Protein AF-A0A812J9S8-F1 (afdb_monomer_lite)

Foldseek 3Di:
DDDDDPPPDDDPVVVVVVVVVVLVVLVVVLVVLQPPLLRAQHKWAFAPDPPVVRHRWIWGFHAGQDPVQWTFTHTPPDPDTDTHHPVRIGRDDQVQWAWKKKAAFQQQPDDSPPRIDIHIDGVVVVVVADWDWQPLCVQLPHTKIKGADDGSDDDDDFNSQDDVLQQLSQQDLQQSGHPPCSRGSVGMIIIADSPHYDGPLQSVLVSVLSVCCVVPCNVVVNRDCVPSRYNVNSVVSVVVVQVVQVVDPPDDHRDDDDD

Sequence (259 aa):
MATIRDDNSFDVEAFLAEERQDVEKSRRQAQAEARDPFGRHRWVCLQNLQTTALNGKYAEVLVPLNQDSRLGVRVQQEAAPKLIKQVNLMAIPDEETVQVCRIAAKGEDSFLGGYIQDTRWPLAILQSMPWTVSPISARLGFPLRVTRVPARSKLSRREDFDNQWATYMLIEIRSGFAPDEWQAFVGPVVVWRPDGDVSSDDMCLLNDFLSDLLDGPYSEGTMNPDRDLTPTAWARHRSRSLENARFNPDSEQYEDLHF

Structure (mmCIF, N/CA/C/O backbone):
data_AF-A0A812J9S8-F1
#
_entry.id   AF-A0A812J9S8-F1
#
loop_
_atom_site.group_PDB
_atom_site.id
_atom_site.type_symbol
_atom_site.label_atom_id
_atom_site.label_alt_id
_atom_site.label_comp_id
_atom_site.label_asym_id
_atom_site.label_entity_id
_atom_site.label_seq_id
_atom_site.pdbx_PDB_ins_code
_atom_site.Cartn_x
_atom_site.Cartn_y
_atom_site.Cartn_z
_atom_site.occupancy
_atom_site.B_iso_or_equiv
_atom_site.auth_seq_id
_atom_site.auth_comp_id
_atom_site.auth_asym_id
_atom_site.auth_atom_id
_atom_site.pdbx_PDB_model_num
ATOM 1 N N . MET A 1 1 ? -26.524 57.665 -18.152 1.00 44.56 1 MET A N 1
ATOM 2 C CA . MET A 1 1 ? -25.467 56.705 -18.529 1.00 44.56 1 MET A CA 1
ATOM 3 C C . MET A 1 1 ? -25.043 55.988 -17.263 1.00 44.56 1 MET A C 1
ATOM 5 O O . MET A 1 1 ? -24.428 56.618 -16.416 1.00 44.56 1 MET A O 1
ATOM 9 N N . ALA A 1 2 ? -25.488 54.745 -17.077 1.00 47.44 2 ALA A N 1
ATOM 10 C CA . ALA A 1 2 ? -25.096 53.927 -15.934 1.00 47.44 2 ALA A CA 1
ATOM 11 C C . ALA A 1 2 ? -23.838 53.142 -16.320 1.00 47.44 2 ALA A C 1
ATOM 13 O O . ALA A 1 2 ? -23.865 52.359 -17.267 1.00 47.44 2 ALA A O 1
ATOM 14 N N . THR A 1 3 ? -22.737 53.417 -15.630 1.00 59.50 3 THR A N 1
ATOM 15 C CA . THR A 1 3 ? -21.461 52.728 -15.813 1.00 59.50 3 THR A CA 1
ATOM 16 C C . THR A 1 3 ? -21.544 51.391 -15.086 1.00 59.50 3 THR A C 1
ATOM 18 O O . THR A 1 3 ? -21.575 51.358 -13.857 1.00 59.50 3 THR A O 1
ATOM 21 N N . ILE A 1 4 ? -21.629 50.297 -15.839 1.00 53.12 4 ILE A N 1
ATOM 22 C CA . ILE A 1 4 ? -21.508 48.941 -15.300 1.00 53.12 4 ILE A CA 1
ATOM 23 C C . ILE A 1 4 ? -20.029 48.755 -14.942 1.00 53.12 4 ILE A C 1
ATOM 25 O O . ILE A 1 4 ? -19.170 48.834 -15.817 1.00 53.12 4 ILE A O 1
ATOM 29 N N . ARG A 1 5 ? -19.730 48.608 -13.647 1.00 53.41 5 ARG A N 1
ATOM 30 C CA . ARG A 1 5 ? -18.407 48.199 -13.166 1.00 53.41 5 ARG A CA 1
ATOM 31 C C . ARG A 1 5 ? -18.361 46.675 -13.168 1.00 53.41 5 ARG A C 1
ATOM 33 O O . ARG A 1 5 ? -19.037 46.054 -12.353 1.00 53.41 5 ARG A O 1
ATOM 40 N N . ASP A 1 6 ? -17.585 46.106 -14.082 1.00 59.97 6 ASP A N 1
ATOM 41 C CA . ASP A 1 6 ? -17.111 44.725 -13.977 1.00 59.97 6 ASP A CA 1
ATOM 42 C C . ASP A 1 6 ? -16.003 44.692 -12.918 1.00 59.97 6 ASP A C 1
ATOM 44 O O . ASP A 1 6 ? -14.869 45.068 -13.196 1.00 59.97 6 ASP A O 1
ATOM 48 N N . ASP A 1 7 ? -16.357 44.307 -11.689 1.00 62.72 7 ASP A N 1
ATOM 49 C CA . ASP A 1 7 ? -15.447 44.264 -10.527 1.00 62.72 7 ASP A CA 1
ATOM 50 C C . ASP A 1 7 ? -15.212 42.825 -10.013 1.00 62.72 7 ASP A C 1
ATOM 52 O O . ASP A 1 7 ? -14.788 42.616 -8.882 1.00 62.72 7 ASP A O 1
ATOM 56 N N . ASN A 1 8 ? -15.466 41.805 -10.842 1.00 63.66 8 ASN A N 1
ATOM 57 C CA . ASN A 1 8 ? -15.218 40.397 -10.496 1.00 63.66 8 ASN A CA 1
ATOM 58 C C . ASN A 1 8 ? -13.910 39.881 -11.118 1.00 63.66 8 ASN A C 1
ATOM 60 O O . ASN A 1 8 ? -13.906 38.960 -11.934 1.00 63.66 8 ASN A O 1
ATOM 64 N N . SER A 1 9 ? -12.786 40.476 -10.719 1.00 81.25 9 SER A N 1
ATOM 65 C CA . SER A 1 9 ? -11.463 39.891 -10.954 1.00 81.25 9 SER A CA 1
ATOM 66 C C . SER A 1 9 ? -11.244 38.751 -9.955 1.00 81.25 9 SER A C 1
ATOM 68 O O . SER A 1 9 ? -10.967 39.003 -8.785 1.00 81.25 9 SER A O 1
ATOM 70 N N . PHE A 1 10 ? -11.391 37.501 -10.398 1.00 85.38 10 PHE A N 1
ATOM 71 C CA . PHE A 1 10 ? -11.008 36.328 -9.607 1.00 85.38 10 PHE A CA 1
ATOM 72 C C . PHE A 1 10 ? -9.491 36.338 -9.375 1.00 85.38 10 PHE A C 1
ATOM 74 O O . PHE A 1 10 ? -8.717 36.309 -10.333 1.00 85.38 10 PHE A O 1
ATOM 81 N N . ASP A 1 11 ? -9.075 36.399 -8.112 1.00 91.25 11 ASP A N 1
ATOM 82 C CA . ASP A 1 11 ? -7.665 36.382 -7.726 1.00 91.25 11 ASP A CA 1
ATOM 83 C C . ASP A 1 11 ? -7.147 34.937 -7.709 1.00 91.25 11 ASP A C 1
ATOM 85 O O . ASP A 1 11 ? -7.288 34.197 -6.732 1.00 91.25 11 ASP A O 1
ATOM 89 N N . VAL A 1 12 ? -6.577 34.530 -8.843 1.00 89.69 12 VAL A N 1
ATOM 90 C CA . VAL A 1 12 ? -5.997 33.197 -9.037 1.00 89.69 12 VAL A CA 1
ATOM 91 C C . VAL A 1 12 ? -4.865 32.933 -8.039 1.00 89.69 12 VAL A C 1
ATOM 93 O O . VAL A 1 12 ? -4.722 31.805 -7.573 1.00 89.69 12 VAL A O 1
ATOM 96 N N . GLU A 1 13 ? -4.071 33.945 -7.680 1.00 90.56 13 GLU A N 1
ATOM 97 C CA . GLU A 1 13 ? -2.934 33.766 -6.771 1.00 90.56 13 GLU A CA 1
ATOM 98 C C . GLU A 1 13 ? -3.405 33.492 -5.342 1.00 90.56 13 GLU A C 1
ATOM 100 O O . GLU A 1 13 ? -2.881 32.588 -4.687 1.00 90.56 13 GLU A O 1
ATOM 105 N N . ALA A 1 14 ? -4.427 34.217 -4.878 1.00 91.00 14 ALA A N 1
ATOM 106 C CA . ALA A 1 14 ? -5.032 33.980 -3.571 1.00 91.00 14 ALA A CA 1
ATOM 107 C C . ALA A 1 14 ? -5.645 32.573 -3.471 1.00 91.00 14 ALA A C 1
ATOM 109 O O . ALA A 1 14 ? -5.415 31.878 -2.480 1.00 91.00 14 ALA A O 1
ATOM 110 N N . PHE A 1 15 ? -6.357 32.128 -4.514 1.00 89.56 15 PHE A N 1
ATOM 111 C CA . PHE A 1 15 ? -6.933 30.782 -4.572 1.00 89.56 15 PHE A CA 1
ATOM 112 C C . PHE A 1 15 ? -5.853 29.688 -4.507 1.00 89.56 15 PHE A C 1
ATOM 114 O O . PHE A 1 15 ? -5.938 28.777 -3.686 1.00 89.56 15 PHE A O 1
ATOM 121 N N . LEU A 1 16 ? -4.789 29.809 -5.311 1.00 86.75 16 LEU A N 1
ATOM 122 C CA . LEU A 1 16 ? -3.674 28.853 -5.298 1.00 86.75 16 LEU A CA 1
ATOM 123 C C . LEU A 1 16 ? -2.917 28.856 -3.959 1.00 86.75 16 LEU A C 1
ATOM 125 O O . LEU A 1 16 ? -2.404 27.821 -3.531 1.00 86.75 16 LEU A O 1
ATOM 129 N N . ALA A 1 17 ? -2.817 30.005 -3.287 1.00 88.62 17 ALA A N 1
ATOM 130 C CA . ALA A 1 17 ? -2.184 30.101 -1.975 1.00 88.62 17 ALA A CA 1
ATOM 131 C C . ALA A 1 17 ? -3.005 29.403 -0.878 1.00 88.62 17 ALA A C 1
ATOM 133 O O . ALA A 1 17 ? -2.419 28.736 -0.023 1.00 88.62 17 ALA A O 1
ATOM 134 N N . GLU A 1 18 ? -4.334 29.530 -0.910 1.00 91.50 18 GLU A N 1
ATOM 135 C CA . GLU A 1 18 ? -5.249 28.822 -0.007 1.00 91.50 18 GLU A CA 1
ATOM 136 C C . GLU A 1 18 ? -5.158 27.304 -0.214 1.00 91.50 18 GLU A C 1
ATOM 138 O O . GLU A 1 18 ? -4.930 26.565 0.745 1.00 91.50 18 GLU A O 1
ATOM 143 N N . GLU A 1 19 ? -5.183 26.844 -1.468 1.00 87.44 19 GLU A N 1
ATOM 144 C CA . GLU A 1 19 ? -5.035 25.425 -1.808 1.00 87.44 19 GLU A CA 1
ATOM 145 C C . GLU A 1 19 ? -3.704 24.847 -1.291 1.00 87.44 19 GLU A C 1
ATOM 147 O O . GLU A 1 19 ? -3.675 23.792 -0.653 1.00 87.44 19 GLU A O 1
ATOM 152 N N . ARG A 1 20 ? -2.589 25.574 -1.462 1.00 85.44 20 ARG A N 1
ATOM 153 C CA . ARG A 1 20 ? -1.280 25.173 -0.912 1.00 85.44 20 ARG A CA 1
ATOM 154 C C . ARG A 1 20 ? -1.283 25.091 0.615 1.00 85.44 20 ARG A C 1
ATOM 156 O O . ARG A 1 20 ? -0.649 24.195 1.176 1.00 85.44 20 ARG A O 1
ATOM 163 N N . GLN A 1 21 ? -1.960 26.015 1.300 1.00 87.38 21 GLN A N 1
ATOM 164 C CA . GLN A 1 21 ? -2.073 25.984 2.761 1.00 87.38 21 GLN A CA 1
ATOM 165 C C . GLN A 1 21 ? -2.884 24.779 3.241 1.00 87.38 21 GLN A C 1
ATOM 167 O O . GLN A 1 21 ? -2.481 24.128 4.210 1.00 87.38 21 GLN A O 1
ATOM 172 N N . ASP A 1 22 ? -3.976 24.450 2.557 1.00 84.50 22 ASP A N 1
ATOM 173 C CA . ASP A 1 22 ? -4.809 23.292 2.879 1.00 84.50 22 ASP A CA 1
ATOM 174 C C . ASP A 1 22 ? -4.081 21.966 2.636 1.00 84.50 22 ASP A C 1
ATOM 176 O O . ASP A 1 22 ? -4.144 21.061 3.480 1.00 84.50 22 ASP A O 1
ATOM 180 N N . VAL A 1 23 ? -3.314 21.864 1.546 1.00 81.81 23 VAL A N 1
ATOM 181 C CA . VAL A 1 23 ? -2.443 20.711 1.266 1.00 81.81 23 VAL A CA 1
ATOM 182 C C . VAL A 1 23 ? -1.385 20.552 2.359 1.00 81.81 23 VAL A C 1
ATOM 184 O O . VAL A 1 23 ? -1.247 19.473 2.937 1.00 81.81 23 VAL A O 1
ATOM 187 N N . GLU A 1 24 ? -0.678 21.625 2.718 1.00 82.75 24 GLU A N 1
ATOM 188 C CA . GLU A 1 24 ? 0.361 21.582 3.753 1.00 82.75 24 GLU A CA 1
ATOM 189 C C . GLU A 1 24 ? -0.211 21.237 5.137 1.00 82.75 24 GLU A C 1
ATOM 191 O O . GLU A 1 24 ? 0.377 20.460 5.895 1.00 82.75 24 GLU A O 1
ATOM 196 N N . LYS A 1 25 ? -1.384 21.778 5.480 1.00 86.25 25 LYS A N 1
ATOM 197 C CA . LYS A 1 25 ? -2.092 21.450 6.722 1.00 86.25 25 LYS A CA 1
ATOM 198 C C . LYS A 1 25 ? -2.489 19.976 6.759 1.00 86.25 25 LYS A C 1
ATOM 200 O O . LYS A 1 25 ? -2.256 19.314 7.772 1.00 86.25 25 LYS A O 1
ATOM 205 N N . SER A 1 26 ? -3.031 19.460 5.658 1.00 82.12 26 SER A N 1
ATOM 206 C CA . SER A 1 26 ? -3.397 18.047 5.514 1.00 82.12 26 SER A CA 1
ATOM 207 C C . SER A 1 26 ? -2.172 17.139 5.641 1.00 82.12 26 SER A C 1
ATOM 209 O O . SER A 1 26 ? -2.213 16.145 6.365 1.00 82.12 26 SER A O 1
ATOM 211 N N . ARG A 1 27 ? -1.044 17.528 5.032 1.00 81.12 27 ARG A N 1
ATOM 212 C CA . ARG A 1 27 ? 0.240 16.820 5.129 1.00 81.12 27 ARG A CA 1
ATOM 213 C C . ARG A 1 27 ? 0.759 16.765 6.565 1.00 81.12 27 ARG A C 1
ATOM 215 O O . ARG A 1 27 ? 1.112 15.693 7.051 1.00 81.12 27 ARG A O 1
ATOM 222 N N . ARG A 1 28 ? 0.750 17.892 7.285 1.00 83.81 28 ARG A N 1
ATOM 223 C CA . ARG A 1 28 ? 1.156 17.942 8.704 1.00 83.81 28 ARG A CA 1
ATOM 224 C C . ARG A 1 28 ? 0.265 17.090 9.593 1.00 83.81 28 ARG A C 1
ATOM 226 O O . ARG A 1 28 ? 0.772 16.422 10.491 1.00 83.81 28 ARG A O 1
ATOM 233 N N . GLN A 1 29 ? -1.045 17.108 9.353 1.00 84.44 29 GLN A N 1
ATOM 234 C CA . GLN A 1 29 ? -1.977 16.258 10.085 1.00 84.44 29 GLN A CA 1
ATOM 235 C C . GLN A 1 29 ? -1.683 14.776 9.823 1.00 84.44 29 GLN A C 1
ATOM 237 O O . GLN A 1 29 ? -1.557 14.017 10.779 1.00 84.44 29 GLN A O 1
ATOM 242 N N . ALA A 1 30 ? -1.498 14.377 8.563 1.00 81.50 30 ALA A N 1
ATOM 243 C CA . ALA A 1 30 ? -1.149 13.004 8.208 1.00 81.50 30 ALA A CA 1
ATOM 244 C C . ALA A 1 30 ? 0.172 12.559 8.862 1.00 81.50 30 ALA A C 1
ATOM 246 O O . ALA A 1 30 ? 0.244 11.467 9.420 1.00 81.50 30 ALA A O 1
ATOM 247 N N . GLN A 1 31 ? 1.193 13.422 8.885 1.00 81.94 31 GLN A N 1
ATOM 248 C CA . GLN A 1 31 ? 2.461 13.147 9.572 1.00 81.94 31 GLN A CA 1
ATOM 249 C C . GLN A 1 31 ? 2.299 13.025 11.093 1.00 81.94 31 GLN A C 1
ATOM 251 O O . GLN A 1 31 ? 2.933 12.173 11.715 1.00 81.94 31 GLN A O 1
ATOM 256 N N . ALA A 1 32 ? 1.467 13.867 11.710 1.00 86.62 32 ALA A N 1
ATOM 257 C CA . ALA A 1 32 ? 1.177 13.780 13.137 1.00 86.62 32 ALA A CA 1
ATOM 258 C C . ALA A 1 32 ? 0.436 12.476 13.477 1.00 86.62 32 ALA A C 1
ATOM 260 O O . ALA A 1 32 ? 0.821 11.790 14.421 1.00 86.62 32 ALA A O 1
ATOM 261 N N . GLU A 1 33 ? -0.565 12.098 12.676 1.00 86.00 33 GLU A N 1
ATOM 262 C CA . GLU A 1 33 ? -1.289 10.830 12.819 1.00 86.00 33 GLU A CA 1
ATOM 263 C C . GLU A 1 33 ? -0.372 9.619 12.596 1.00 86.00 33 GLU A C 1
ATOM 265 O O . GLU A 1 33 ? -0.463 8.645 13.335 1.00 86.00 33 GLU A O 1
ATOM 270 N N . ALA A 1 34 ? 0.557 9.680 11.639 1.00 82.88 34 ALA A N 1
ATOM 271 C CA . ALA A 1 34 ? 1.511 8.600 11.386 1.00 82.88 34 ALA A CA 1
ATOM 272 C C . ALA A 1 34 ? 2.487 8.371 12.558 1.00 82.88 34 ALA A C 1
ATOM 274 O O . ALA A 1 34 ? 2.921 7.235 12.785 1.00 82.88 34 ALA A O 1
ATOM 275 N N . ARG A 1 35 ? 2.820 9.442 13.299 1.00 87.44 35 ARG A N 1
ATOM 276 C CA . ARG A 1 35 ? 3.698 9.422 14.484 1.00 87.44 35 ARG A CA 1
ATOM 277 C C . ARG A 1 35 ? 2.977 9.037 15.773 1.00 87.44 35 ARG A C 1
ATOM 279 O O . ARG A 1 35 ? 3.634 8.584 16.707 1.00 87.44 35 ARG A O 1
ATOM 286 N N . ASP A 1 36 ? 1.665 9.236 15.851 1.00 92.12 36 ASP A N 1
ATOM 287 C CA . ASP A 1 36 ? 0.867 8.792 16.991 1.00 92.12 36 ASP A CA 1
ATOM 288 C C . ASP A 1 36 ? 0.790 7.254 16.985 1.00 92.12 36 ASP A C 1
ATOM 290 O O . ASP A 1 36 ? 0.271 6.685 16.027 1.00 92.12 36 ASP A O 1
ATOM 294 N N . PRO A 1 37 ? 1.245 6.545 18.036 1.00 93.38 37 PRO A N 1
ATOM 295 C CA . PRO A 1 37 ? 1.139 5.086 18.111 1.00 93.38 37 PRO A CA 1
ATOM 296 C C . PRO A 1 37 ? -0.303 4.555 18.044 1.00 93.38 37 PRO A C 1
ATOM 298 O O . PRO A 1 37 ? -0.514 3.388 17.714 1.00 93.38 37 PRO A O 1
ATOM 301 N N . PHE A 1 38 ? -1.287 5.405 18.348 1.00 95.38 38 PHE A N 1
ATOM 302 C CA . PHE A 1 38 ? -2.722 5.132 18.256 1.00 95.38 38 PHE A CA 1
ATOM 303 C C . PHE A 1 38 ? -3.404 5.944 17.149 1.00 95.38 38 PHE A C 1
ATOM 305 O O . PHE A 1 38 ? -4.634 6.036 17.117 1.00 95.38 38 PHE A O 1
ATOM 312 N N . GLY A 1 39 ? -2.614 6.527 16.248 1.00 92.69 39 GLY A N 1
ATOM 313 C CA . GLY A 1 39 ? -3.102 7.268 15.102 1.00 92.69 39 GLY A CA 1
ATOM 314 C C . GLY A 1 39 ? -3.926 6.399 14.161 1.00 92.69 39 GLY A C 1
ATOM 315 O O . GLY A 1 39 ? -3.911 5.162 14.210 1.00 92.69 39 GLY A O 1
ATOM 316 N N . ARG A 1 40 ? -4.676 7.056 13.278 1.00 91.38 40 ARG A N 1
ATOM 317 C CA . ARG A 1 40 ? -5.505 6.365 12.295 1.00 91.38 40 ARG A CA 1
ATOM 318 C C . ARG A 1 40 ? -4.635 5.425 11.457 1.00 91.38 40 ARG A C 1
ATOM 320 O O . ARG A 1 40 ? -3.534 5.772 11.048 1.00 91.38 40 ARG A O 1
ATOM 327 N N . HIS A 1 41 ? -5.142 4.223 11.211 1.00 91.06 41 HIS A N 1
ATOM 328 C CA . HIS A 1 41 ? -4.489 3.154 10.454 1.00 91.06 41 HIS A CA 1
ATOM 329 C C . HIS A 1 41 ? -3.244 2.529 11.089 1.00 91.06 41 HIS A C 1
ATOM 331 O O . HIS A 1 41 ? -2.669 1.616 10.497 1.00 91.06 41 HIS A O 1
ATOM 337 N N . ARG A 1 42 ? -2.863 2.932 12.307 1.00 93.81 42 ARG A N 1
ATOM 338 C CA . ARG A 1 42 ? -1.878 2.184 13.091 1.00 93.81 42 ARG A CA 1
ATOM 339 C C . ARG A 1 42 ? -2.458 0.856 13.550 1.00 93.81 42 ARG A C 1
ATOM 341 O O . ARG A 1 42 ? -3.656 0.726 13.818 1.00 93.81 42 ARG A O 1
ATOM 348 N N . TRP A 1 43 ? -1.574 -0.121 13.679 1.00 96.56 43 TRP A N 1
ATOM 349 C CA . TRP A 1 43 ? -1.895 -1.398 14.287 1.00 96.56 43 TRP A CA 1
ATOM 350 C C . TRP A 1 43 ? -1.561 -1.389 15.776 1.00 96.56 43 TRP A C 1
ATOM 352 O O . TRP A 1 43 ? -0.530 -0.874 16.203 1.00 96.56 43 TRP A O 1
ATOM 362 N N . VAL A 1 44 ? -2.446 -1.996 16.557 1.00 97.88 44 VAL A N 1
ATOM 363 C CA . VAL A 1 44 ? -2.335 -2.153 18.007 1.00 97.88 44 VAL A CA 1
ATOM 364 C C . VAL A 1 44 ? -2.607 -3.602 18.398 1.00 97.88 44 VAL A C 1
ATOM 366 O O . VAL A 1 44 ? -3.292 -4.332 17.679 1.00 97.88 44 VAL A O 1
ATOM 369 N N . CYS A 1 45 ? -2.100 -4.022 19.551 1.00 98.12 45 CYS A N 1
ATOM 370 C CA . CYS A 1 45 ? -2.442 -5.300 20.169 1.00 98.12 45 CYS A CA 1
ATOM 371 C C . CYS A 1 45 ? -3.468 -5.083 21.290 1.00 98.12 45 CYS A C 1
ATOM 373 O O . CYS A 1 45 ? -3.354 -4.148 22.086 1.00 98.12 45 CYS A O 1
ATOM 375 N N . LEU A 1 46 ? -4.500 -5.922 21.342 1.00 98.31 46 LEU A N 1
ATOM 376 C CA . LEU A 1 46 ? -5.543 -5.852 22.362 1.00 98.31 46 LEU A CA 1
ATOM 377 C C . LEU A 1 46 ? -5.091 -6.543 23.653 1.00 98.31 46 LEU A C 1
ATOM 379 O O . LEU A 1 46 ? -4.607 -7.672 23.622 1.00 98.31 46 LEU A O 1
ATOM 383 N N . GLN A 1 47 ? -5.311 -5.907 24.802 1.00 98.12 47 GLN A N 1
ATOM 384 C CA . GLN A 1 47 ? -4.913 -6.441 26.105 1.00 98.12 47 GLN A CA 1
ATOM 385 C C . GLN A 1 47 ? -5.884 -6.070 27.231 1.00 98.12 47 GLN A C 1
ATOM 387 O O . GLN A 1 47 ? -6.608 -5.073 27.173 1.00 98.12 47 GLN A O 1
ATOM 392 N N . ASN A 1 48 ? -5.868 -6.860 28.307 1.00 97.50 48 ASN A N 1
ATOM 393 C CA . ASN A 1 48 ? -6.635 -6.616 29.535 1.00 97.50 48 ASN A CA 1
ATOM 394 C C . ASN A 1 48 ? -8.157 -6.451 29.317 1.00 97.50 48 ASN A C 1
ATOM 396 O O . ASN A 1 48 ? -8.842 -5.824 30.127 1.00 97.50 48 ASN A O 1
ATOM 400 N N . LEU A 1 49 ? -8.702 -6.983 28.218 1.00 97.44 49 LEU A N 1
ATOM 401 C CA . LEU A 1 49 ? -10.137 -6.993 27.947 1.00 97.44 49 LEU A CA 1
ATOM 402 C C . LEU A 1 49 ? -10.827 -8.068 28.787 1.00 97.44 49 LEU A C 1
ATOM 404 O O . LEU A 1 49 ? -10.302 -9.169 28.960 1.00 97.44 49 LEU A O 1
ATOM 408 N N . GLN A 1 50 ? -12.053 -7.773 29.230 1.00 97.00 50 GLN A N 1
ATOM 409 C CA . GLN A 1 50 ? -12.929 -8.761 29.872 1.00 97.00 50 GLN A CA 1
ATOM 410 C C . GLN A 1 50 ? -13.269 -9.918 28.921 1.00 97.00 50 GLN A C 1
ATOM 412 O O . GLN A 1 50 ? -13.361 -11.069 29.340 1.00 97.00 50 GLN A O 1
ATOM 417 N N . THR A 1 51 ? -13.415 -9.630 27.624 1.00 95.38 51 THR A N 1
ATOM 418 C CA . THR A 1 51 ? -13.548 -10.647 26.576 1.00 95.38 51 THR A CA 1
ATOM 419 C C . THR A 1 51 ? -12.172 -11.231 26.260 1.00 95.38 51 THR A C 1
ATOM 421 O O . THR A 1 51 ? -11.506 -10.807 25.317 1.00 95.38 51 THR A O 1
ATOM 424 N N . THR A 1 52 ? -11.739 -12.206 27.059 1.00 95.94 52 THR A N 1
ATOM 425 C CA . THR A 1 52 ? -10.379 -12.770 27.008 1.00 95.94 52 THR A CA 1
ATOM 426 C C . THR A 1 52 ? -9.978 -13.319 25.640 1.00 95.94 52 THR A C 1
ATOM 428 O O . THR A 1 52 ? -8.811 -13.222 25.281 1.00 95.94 52 THR A O 1
ATOM 431 N N . ALA A 1 53 ? -10.935 -13.800 24.839 1.00 96.50 53 ALA A N 1
ATOM 432 C CA . ALA A 1 53 ? -10.705 -14.284 23.474 1.00 96.50 53 ALA A CA 1
ATOM 433 C C . ALA A 1 53 ? -10.181 -13.212 22.495 1.00 96.50 53 ALA A C 1
ATOM 435 O O . ALA A 1 53 ? -9.716 -13.554 21.409 1.00 96.50 53 ALA A O 1
ATOM 436 N N . LEU A 1 54 ? -10.287 -11.924 22.841 1.00 96.69 54 LEU A N 1
ATOM 437 C CA . LEU A 1 54 ? -9.741 -10.828 22.040 1.00 96.69 54 LEU A CA 1
ATOM 438 C C . LEU A 1 54 ? -8.332 -10.413 22.477 1.00 96.69 54 LEU A C 1
ATOM 440 O O . LEU A 1 54 ? -7.651 -9.751 21.701 1.00 96.69 54 LEU A O 1
ATOM 444 N N . ASN A 1 55 ? -7.886 -10.780 23.682 1.00 97.69 55 ASN A N 1
ATOM 445 C CA . ASN A 1 55 ? -6.550 -10.418 24.152 1.00 97.69 55 ASN A CA 1
ATOM 446 C C . ASN A 1 55 ? -5.479 -11.112 23.297 1.00 97.69 55 ASN A C 1
ATOM 448 O O . ASN A 1 55 ? -5.613 -12.285 22.956 1.00 97.69 55 ASN A O 1
ATOM 452 N N . GLY A 1 56 ? -4.427 -10.376 22.943 1.00 96.50 56 GLY A N 1
ATOM 453 C CA . GLY A 1 56 ? -3.36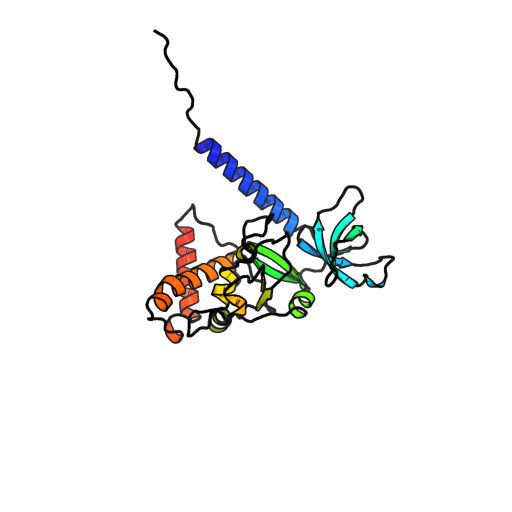4 -10.818 22.041 1.00 96.50 56 GLY A CA 1
ATOM 454 C C . GLY A 1 56 ? -3.697 -10.686 20.552 1.00 96.50 56 GLY A C 1
ATOM 455 O O . GLY A 1 56 ? -2.813 -10.883 19.723 1.00 96.50 56 GLY A O 1
ATOM 456 N N . LYS A 1 57 ? -4.941 -10.345 20.179 1.00 97.19 57 LYS A N 1
ATOM 457 C CA . LYS A 1 57 ? -5.282 -10.084 18.774 1.00 97.19 57 LYS A CA 1
ATOM 458 C C . LYS A 1 57 ? -4.781 -8.708 18.341 1.00 97.19 57 LYS A C 1
ATOM 460 O O . LYS A 1 57 ? -4.853 -7.737 19.094 1.00 97.19 57 LYS A O 1
ATOM 465 N N . TYR A 1 58 ? -4.369 -8.621 17.083 1.00 97.81 58 TYR A N 1
ATOM 466 C CA . TYR A 1 58 ? -4.056 -7.362 16.420 1.00 97.81 58 TYR A CA 1
ATOM 467 C C . TYR A 1 58 ? -5.326 -6.653 15.938 1.00 97.81 58 TYR A C 1
ATOM 469 O O . TYR A 1 58 ? -6.295 -7.293 15.512 1.00 97.81 58 TYR A O 1
ATOM 477 N N . ALA A 1 59 ? -5.312 -5.325 15.965 1.00 97.50 59 ALA A N 1
ATOM 478 C CA . ALA A 1 59 ? -6.382 -4.494 15.439 1.00 97.50 59 ALA A CA 1
ATOM 479 C C . ALA A 1 59 ? -5.832 -3.242 14.745 1.00 97.50 59 ALA A C 1
ATOM 481 O O . ALA A 1 59 ? -4.872 -2.645 15.219 1.00 97.50 59 ALA A O 1
ATOM 482 N N . GLU A 1 60 ? -6.462 -2.831 13.647 1.00 96.06 60 GLU A N 1
ATOM 483 C CA . GLU A 1 60 ? -6.189 -1.561 12.964 1.00 96.06 60 GLU A CA 1
ATOM 484 C C . GLU A 1 60 ? -7.077 -0.462 13.559 1.00 96.06 60 GLU A C 1
ATOM 486 O O . GLU A 1 60 ? -8.291 -0.644 13.695 1.00 96.06 60 GLU A O 1
ATOM 491 N N . VAL A 1 61 ? -6.507 0.695 13.886 1.00 95.62 61 VAL A N 1
ATOM 492 C CA . VAL A 1 61 ? -7.270 1.874 14.312 1.00 95.62 61 VAL A CA 1
ATOM 493 C C . VAL A 1 61 ? -7.987 2.482 13.103 1.00 95.62 61 VAL A C 1
ATOM 495 O O . VAL A 1 61 ? -7.363 2.880 12.126 1.00 95.62 61 VAL A O 1
ATOM 498 N N . LEU A 1 62 ? -9.313 2.577 13.153 1.00 92.31 62 LEU A N 1
ATOM 499 C CA . LEU A 1 62 ? -10.134 3.173 12.093 1.00 92.31 62 LEU A CA 1
ATOM 500 C C . LEU A 1 62 ? -10.583 4.597 12.423 1.00 92.31 62 LEU A C 1
ATOM 502 O O . LEU A 1 62 ? -10.666 5.440 11.530 1.00 92.31 62 LEU A O 1
ATOM 506 N N . VAL A 1 63 ? -10.907 4.832 13.697 1.00 92.12 63 VAL A N 1
ATOM 507 C CA . VAL A 1 63 ? -11.457 6.090 14.213 1.00 92.12 63 VAL A CA 1
ATOM 508 C C . VAL A 1 63 ? -10.617 6.526 15.414 1.00 92.12 63 VAL A C 1
ATOM 510 O O . VAL A 1 63 ? -10.360 5.682 16.283 1.00 92.12 63 VAL A O 1
ATOM 513 N N . PRO A 1 64 ? -10.205 7.807 15.483 1.00 91.19 64 PRO A N 1
ATOM 514 C CA . PRO A 1 64 ? -9.393 8.323 16.580 1.00 91.19 64 PRO A CA 1
ATOM 515 C C . PRO A 1 64 ? -10.133 8.290 17.926 1.00 91.19 64 PRO A C 1
ATOM 517 O O . PRO A 1 64 ? -11.317 7.953 18.015 1.00 91.19 64 PRO A O 1
ATOM 520 N N . LEU A 1 65 ? -9.407 8.644 18.986 1.00 95.06 65 LEU A N 1
ATOM 521 C CA . LEU A 1 65 ? -9.900 8.681 20.360 1.00 95.06 65 LEU A CA 1
ATOM 522 C C . LEU A 1 65 ? -11.144 9.577 20.503 1.00 95.06 65 LEU A C 1
ATOM 524 O O . LEU A 1 65 ? -11.119 10.755 20.151 1.00 95.06 65 LEU A O 1
ATOM 528 N N . ASN A 1 66 ? -12.226 9.028 21.055 1.00 95.50 66 ASN A N 1
ATOM 529 C CA . ASN A 1 66 ? -13.440 9.779 21.377 1.00 95.50 66 ASN A CA 1
ATOM 530 C C . ASN A 1 66 ? -13.403 10.370 22.807 1.00 95.50 66 ASN A C 1
ATOM 532 O O . ASN A 1 66 ? -12.458 10.156 23.568 1.00 95.50 66 ASN A O 1
ATOM 536 N N . GLN A 1 67 ? -14.470 11.076 23.200 1.00 96.50 67 GLN A N 1
ATOM 537 C CA . GLN A 1 67 ? -14.596 11.702 24.529 1.00 96.50 67 GLN A CA 1
ATOM 538 C C . GLN A 1 67 ? -14.575 10.701 25.703 1.00 96.50 67 GLN A C 1
ATOM 540 O O . GLN A 1 67 ? -14.221 11.078 26.815 1.00 96.50 67 GLN A O 1
ATOM 545 N N . ASP A 1 68 ? -14.882 9.423 25.455 1.00 96.81 68 ASP A N 1
ATOM 546 C CA . ASP A 1 68 ? -14.862 8.343 26.454 1.00 96.81 68 ASP A CA 1
ATOM 547 C C . ASP A 1 68 ? -13.515 7.599 26.503 1.00 96.81 68 ASP A C 1
ATOM 549 O O . ASP A 1 68 ? -13.421 6.492 27.050 1.00 96.81 68 ASP A O 1
ATOM 553 N N . SER A 1 69 ? -12.481 8.159 25.870 1.00 96.81 69 SER A N 1
ATOM 554 C CA . SER A 1 69 ? -11.162 7.540 25.726 1.00 96.81 69 SER A CA 1
ATOM 555 C C . SER A 1 69 ? -11.209 6.165 25.042 1.00 96.81 69 SER A C 1
ATOM 557 O O . SER A 1 69 ? -10.490 5.231 25.420 1.00 96.81 69 SER A O 1
ATOM 559 N N . ARG A 1 70 ? -12.077 6.019 24.033 1.00 98.00 70 ARG A N 1
ATOM 560 C CA . ARG A 1 70 ? -12.196 4.818 23.195 1.00 98.00 70 ARG A CA 1
ATOM 561 C C . ARG A 1 70 ? -11.779 5.102 21.761 1.00 98.00 70 ARG A C 1
ATOM 563 O O . ARG A 1 70 ? -12.093 6.160 21.228 1.00 98.00 70 ARG A O 1
ATOM 570 N N . LEU A 1 71 ? -11.143 4.121 21.132 1.00 97.62 71 LEU A N 1
ATOM 571 C CA . LEU A 1 71 ? -10.841 4.108 19.705 1.00 97.62 71 LEU A CA 1
ATOM 572 C C . LEU A 1 71 ? -11.753 3.122 18.979 1.00 97.62 71 LEU A C 1
ATOM 574 O O . LEU A 1 71 ? -12.086 2.056 19.509 1.00 97.62 71 LEU A O 1
ATOM 578 N N . GLY A 1 72 ? -12.140 3.474 17.754 1.00 97.12 72 GLY A N 1
ATOM 579 C CA . GLY A 1 72 ? -12.782 2.542 16.835 1.00 97.12 72 GLY A CA 1
ATOM 580 C C . GLY A 1 72 ? -11.716 1.705 16.150 1.00 97.12 72 GLY A C 1
ATOM 581 O O . GLY A 1 72 ? -10.915 2.248 15.398 1.00 97.12 72 GLY A O 1
ATOM 582 N N . VAL A 1 73 ? -11.703 0.398 16.400 1.00 97.12 73 VAL A N 1
ATOM 583 C CA . VAL A 1 73 ? -10.693 -0.524 15.871 1.00 97.12 73 VAL A CA 1
ATOM 584 C C . VAL A 1 73 ? -11.331 -1.653 15.067 1.00 97.12 73 VAL A C 1
ATOM 586 O O . VAL A 1 73 ? -12.419 -2.132 15.397 1.00 97.12 73 VAL A O 1
ATOM 589 N N . ARG A 1 74 ? -10.642 -2.119 14.026 1.00 96.00 74 ARG A N 1
ATOM 590 C CA . ARG A 1 74 ? -10.972 -3.336 13.279 1.00 96.00 74 ARG A CA 1
ATOM 591 C C . ARG A 1 74 ? -10.014 -4.439 13.683 1.00 96.00 74 ARG A C 1
ATOM 593 O O . ARG A 1 74 ? -8.840 -4.417 13.333 1.00 96.00 74 ARG A O 1
ATOM 600 N N . VAL A 1 75 ? -10.531 -5.397 14.438 1.00 96.25 75 VAL A N 1
ATOM 601 C CA . VAL A 1 75 ? -9.762 -6.551 14.905 1.00 96.25 75 VAL A CA 1
ATOM 602 C C . VAL A 1 75 ? -9.553 -7.518 13.742 1.00 96.25 75 VAL A C 1
ATOM 604 O O . VAL A 1 75 ? -10.480 -7.767 12.971 1.00 96.25 75 VAL A O 1
ATOM 607 N N . GLN A 1 76 ? -8.347 -8.065 13.610 1.00 93.38 76 GLN A N 1
ATOM 608 C CA . GLN A 1 76 ? -8.031 -9.028 12.559 1.00 93.38 76 GLN A CA 1
ATOM 609 C C . GLN A 1 76 ? -9.021 -10.209 12.593 1.00 93.38 76 GLN A C 1
ATOM 611 O O . GLN A 1 76 ? -9.314 -10.746 13.662 1.00 93.38 76 GLN A O 1
ATOM 616 N N . GLN A 1 77 ? -9.525 -10.607 11.418 1.00 89.19 77 GLN A N 1
ATOM 617 C CA . GLN A 1 77 ? -10.501 -11.697 11.226 1.00 89.19 77 GLN A CA 1
ATOM 618 C C . GLN A 1 77 ? -11.892 -11.468 11.852 1.00 89.19 77 GLN A C 1
ATOM 620 O O . GLN A 1 77 ? -12.741 -12.354 11.793 1.00 89.19 77 GLN A O 1
ATOM 625 N N . GLU A 1 78 ? -12.171 -10.291 12.415 1.00 93.62 78 GLU A N 1
ATOM 626 C CA . GLU A 1 78 ? -13.505 -9.930 12.898 1.00 93.62 78 GLU A CA 1
ATOM 627 C C . GLU A 1 78 ? -14.213 -9.049 11.859 1.00 93.62 78 GLU A C 1
ATOM 629 O O . GLU A 1 78 ? -13.637 -8.096 11.335 1.00 93.62 78 GLU A O 1
ATOM 634 N N . ALA A 1 79 ? -15.483 -9.341 11.571 1.00 88.38 79 ALA A N 1
ATOM 635 C CA . ALA A 1 79 ? -1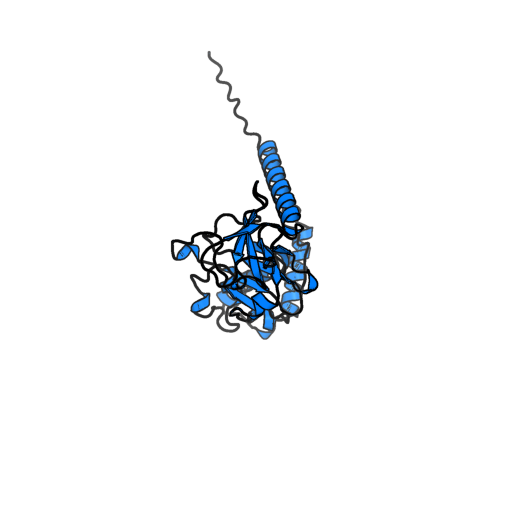6.234 -8.607 10.551 1.00 88.38 79 ALA A CA 1
ATOM 636 C C . ALA A 1 79 ? -16.610 -7.179 10.985 1.00 88.38 79 ALA A C 1
ATOM 638 O O . ALA A 1 79 ? -16.608 -6.256 10.173 1.00 88.38 79 ALA A O 1
ATOM 639 N N . ALA A 1 80 ? -16.954 -6.996 12.263 1.00 92.69 80 ALA A N 1
ATOM 640 C CA . ALA A 1 80 ? -17.463 -5.733 12.782 1.00 92.69 80 ALA A CA 1
ATOM 641 C C . ALA A 1 80 ? -16.379 -4.958 13.554 1.00 92.69 80 ALA A C 1
ATOM 643 O O . ALA A 1 80 ? -15.735 -5.538 14.440 1.00 92.69 80 ALA A O 1
ATOM 644 N N . PRO A 1 81 ? -16.218 -3.647 13.291 1.00 95.19 81 PRO A N 1
ATOM 645 C CA . PRO A 1 81 ? -15.420 -2.766 14.133 1.00 95.19 81 PRO A CA 1
ATOM 646 C C . PRO A 1 81 ? -15.899 -2.766 15.590 1.00 95.19 81 PRO A C 1
ATOM 648 O O . PRO A 1 81 ? -17.074 -3.001 15.881 1.00 95.19 81 PRO A O 1
ATOM 651 N N . LYS A 1 82 ? -14.987 -2.476 16.519 1.00 96.88 82 LYS A N 1
ATOM 652 C CA . LYS A 1 82 ? -15.248 -2.435 17.963 1.00 96.88 82 LYS A CA 1
ATOM 653 C C . LYS A 1 82 ? -14.764 -1.109 18.553 1.00 96.88 82 LYS A C 1
ATOM 655 O O . LYS A 1 82 ? -13.780 -0.549 18.085 1.00 96.88 82 LYS A O 1
ATOM 660 N N . LEU A 1 83 ? -15.430 -0.629 19.606 1.00 97.81 83 LEU A N 1
ATOM 661 C CA . LEU A 1 83 ? -14.989 0.534 20.388 1.00 97.81 83 LEU A CA 1
ATOM 662 C C . LEU A 1 83 ? -14.246 0.080 21.648 1.00 97.81 83 LEU A C 1
ATOM 664 O O . LEU A 1 83 ? -14.869 -0.380 22.611 1.00 97.81 83 LEU A O 1
ATOM 668 N N . ILE A 1 84 ? -12.924 0.234 21.657 1.00 98.19 84 ILE A N 1
ATOM 669 C CA . ILE A 1 84 ? -12.037 -0.268 22.714 1.00 98.19 84 ILE A CA 1
ATOM 670 C C . ILE A 1 84 ? -11.397 0.901 23.462 1.00 98.19 84 ILE A C 1
ATOM 672 O O . ILE A 1 84 ? -10.961 1.866 22.842 1.00 98.19 84 ILE A O 1
ATOM 676 N N . LYS A 1 85 ? -11.347 0.836 24.799 1.00 98.06 85 LYS A N 1
ATOM 677 C CA . LYS A 1 85 ? -10.664 1.856 25.609 1.00 98.06 85 LYS A CA 1
ATOM 678 C C . LYS A 1 85 ? -9.170 1.851 25.301 1.00 98.06 85 LYS A C 1
ATOM 680 O O . LYS A 1 85 ? -8.581 0.779 25.227 1.00 98.06 85 LYS A O 1
ATOM 685 N N . GLN A 1 86 ? -8.547 3.023 25.229 1.00 97.81 86 GLN A N 1
ATOM 686 C CA . GLN A 1 86 ? -7.111 3.135 24.947 1.00 97.81 86 GLN A CA 1
ATOM 687 C C . GLN A 1 86 ? -6.241 2.347 25.943 1.00 97.81 86 GLN A C 1
ATOM 689 O O . GLN A 1 86 ? -5.257 1.739 25.545 1.00 97.81 86 GLN A O 1
ATOM 694 N N . VAL A 1 87 ? -6.652 2.260 27.216 1.00 97.94 87 VAL A N 1
ATOM 695 C CA . VAL A 1 87 ? -5.952 1.483 28.268 1.00 97.94 87 VAL A CA 1
ATOM 696 C C . VAL A 1 87 ? -5.860 -0.019 27.948 1.00 97.94 87 VAL A C 1
ATOM 698 O O . VAL A 1 87 ? -5.043 -0.733 28.522 1.00 97.94 87 VAL A O 1
ATOM 701 N N . ASN A 1 88 ? -6.731 -0.507 27.061 1.00 98.50 88 ASN A N 1
ATOM 702 C CA . ASN A 1 88 ? -6.793 -1.893 26.609 1.00 98.50 88 ASN A CA 1
ATOM 703 C C . ASN A 1 88 ? -6.068 -2.121 25.278 1.00 98.50 88 ASN A C 1
ATOM 705 O O . ASN A 1 88 ? -6.205 -3.187 24.679 1.00 98.50 88 ASN A O 1
ATOM 709 N N . LEU A 1 89 ? -5.328 -1.126 24.801 1.00 98.19 89 LEU A N 1
ATOM 710 C CA . LEU A 1 89 ? -4.536 -1.201 23.587 1.00 98.19 89 LEU A CA 1
ATOM 711 C C . LEU A 1 89 ? -3.059 -1.100 23.949 1.00 98.19 89 LEU A C 1
ATOM 713 O O . LEU A 1 89 ? -2.669 -0.404 24.885 1.00 98.19 89 LEU A O 1
ATOM 717 N N . MET A 1 90 ? -2.238 -1.810 23.196 1.00 98.06 90 MET A N 1
ATOM 718 C CA . MET A 1 90 ? -0.790 -1.725 23.245 1.00 98.06 90 MET A CA 1
ATOM 719 C C . MET A 1 90 ? -0.309 -1.299 21.866 1.00 98.06 90 MET A C 1
ATOM 721 O O . MET A 1 90 ? -0.673 -1.931 20.871 1.00 98.06 90 MET A O 1
ATOM 725 N N . ALA A 1 91 ? 0.482 -0.232 21.803 1.00 97.44 91 ALA A N 1
ATOM 726 C CA . ALA A 1 91 ? 1.197 0.103 20.583 1.00 97.44 91 ALA A CA 1
ATOM 727 C C . ALA A 1 91 ? 2.145 -1.046 20.223 1.00 97.44 91 ALA A C 1
ATOM 729 O O . ALA A 1 91 ? 2.760 -1.643 21.107 1.00 97.44 91 ALA A O 1
ATOM 730 N N . ILE A 1 92 ? 2.235 -1.363 18.937 1.00 97.12 92 ILE A N 1
ATOM 731 C CA . ILE A 1 92 ? 3.171 -2.372 18.446 1.00 97.12 92 ILE A CA 1
ATOM 732 C C . ILE A 1 92 ? 4.507 -1.666 18.200 1.00 97.12 92 ILE A C 1
ATOM 734 O O . ILE A 1 92 ? 4.493 -0.621 17.541 1.00 97.12 92 ILE A O 1
ATOM 738 N N . PRO A 1 93 ? 5.626 -2.184 18.733 1.00 94.94 93 PRO A N 1
ATOM 739 C CA . PRO A 1 93 ? 6.941 -1.595 18.513 1.00 94.94 93 PRO A CA 1
ATOM 740 C C . PRO A 1 93 ? 7.297 -1.539 17.026 1.00 94.94 93 PRO A C 1
ATOM 742 O O . PRO A 1 93 ? 6.915 -2.425 16.256 1.00 94.94 93 PRO A O 1
ATOM 745 N N . ASP A 1 94 ? 8.035 -0.510 16.608 1.00 90.62 94 ASP A N 1
ATOM 746 C CA . ASP A 1 94 ? 8.344 -0.325 15.191 1.00 90.62 94 ASP A CA 1
ATOM 747 C C . ASP A 1 94 ? 9.208 -1.475 14.640 1.00 90.62 94 ASP A C 1
ATOM 749 O O . ASP A 1 94 ? 9.048 -1.813 13.470 1.00 90.62 94 ASP A O 1
ATOM 753 N N . GLU A 1 95 ? 10.019 -2.141 15.473 1.00 94.62 95 GLU A N 1
ATOM 754 C CA . GLU A 1 95 ? 10.814 -3.331 15.130 1.00 94.62 95 GLU A CA 1
ATOM 755 C C . GLU A 1 95 ? 9.983 -4.583 14.795 1.00 94.62 95 GLU A C 1
ATOM 757 O O . GLU A 1 95 ? 10.477 -5.497 14.136 1.00 94.62 95 GLU A O 1
ATOM 762 N N . GLU A 1 96 ? 8.718 -4.633 15.219 1.00 95.75 96 GLU A N 1
ATOM 763 C CA . GLU A 1 96 ? 7.771 -5.698 14.857 1.00 95.75 96 GLU A CA 1
ATOM 764 C C . GLU A 1 96 ? 6.941 -5.339 13.612 1.00 95.75 96 GLU A C 1
ATOM 766 O O . GLU A 1 96 ? 6.114 -6.130 13.136 1.00 95.75 96 GLU A O 1
ATOM 771 N N . THR A 1 97 ? 7.148 -4.136 13.074 1.00 96.06 97 THR A N 1
ATOM 772 C CA . THR A 1 97 ? 6.422 -3.603 11.924 1.00 96.06 97 THR A CA 1
ATOM 773 C C . THR A 1 97 ? 7.360 -3.286 10.770 1.00 96.06 97 THR A C 1
ATOM 775 O O . THR A 1 97 ? 8.549 -3.052 10.955 1.00 96.06 97 THR A O 1
ATOM 778 N N . VAL A 1 98 ? 6.805 -3.229 9.567 1.00 96.50 98 VAL A N 1
ATOM 779 C CA . VAL A 1 98 ? 7.494 -2.728 8.373 1.00 96.50 98 VAL A CA 1
ATOM 780 C C . VAL A 1 98 ? 6.672 -1.606 7.760 1.00 96.50 98 VAL A C 1
ATOM 782 O O . VAL A 1 98 ? 5.437 -1.631 7.847 1.00 96.50 98 VAL A O 1
ATOM 785 N N . GLN A 1 99 ? 7.337 -0.618 7.166 1.00 96.06 99 GLN A N 1
ATOM 786 C CA . GLN A 1 99 ? 6.656 0.369 6.339 1.00 96.06 99 GLN A CA 1
ATOM 787 C C . GLN A 1 99 ? 6.200 -0.299 5.047 1.00 96.06 99 GLN A C 1
ATOM 789 O O . GLN A 1 99 ? 6.950 -1.024 4.389 1.00 96.06 99 GLN A O 1
ATOM 794 N N . VAL A 1 100 ? 4.943 -0.064 4.708 1.00 97.12 100 VAL A N 1
ATOM 795 C CA . VAL A 1 100 ? 4.297 -0.580 3.511 1.00 97.12 100 VAL A CA 1
ATOM 796 C C . VAL A 1 100 ? 3.640 0.572 2.776 1.00 97.12 100 VAL A C 1
ATOM 798 O O . VAL A 1 100 ? 3.100 1.490 3.402 1.00 97.12 100 VAL A O 1
ATOM 801 N N . CYS A 1 101 ? 3.582 0.457 1.454 1.00 96.88 101 CYS A N 1
ATOM 802 C CA . CYS A 1 101 ? 2.760 1.335 0.644 1.00 96.88 101 CYS A CA 1
ATOM 803 C C . CYS A 1 101 ? 1.379 0.699 0.469 1.00 96.88 101 CYS A C 1
ATOM 805 O O . CYS A 1 101 ? 1.235 -0.375 -0.127 1.00 96.88 101 CYS A O 1
ATOM 807 N N . ARG A 1 102 ? 0.336 1.338 1.000 1.00 96.06 102 ARG A N 1
ATOM 808 C CA . ARG A 1 102 ? -1.048 0.940 0.736 1.00 96.06 102 ARG A CA 1
ATOM 809 C C . ARG A 1 102 ? -1.565 1.686 -0.485 1.00 96.06 102 ARG A C 1
ATOM 811 O O . ARG A 1 102 ? -1.618 2.907 -0.468 1.00 96.06 102 ARG A O 1
ATOM 818 N N . ILE A 1 103 ? -2.062 0.946 -1.469 1.00 96.88 103 ILE A N 1
ATOM 819 C CA . ILE A 1 103 ? -2.673 1.483 -2.685 1.00 96.88 103 ILE A CA 1
ATOM 820 C C . ILE A 1 103 ? -4.183 1.260 -2.608 1.00 96.88 103 ILE A C 1
ATOM 822 O O . ILE A 1 103 ? -4.657 0.126 -2.471 1.00 96.88 103 ILE A O 1
ATOM 826 N N . ALA A 1 104 ? -4.937 2.349 -2.653 1.00 95.75 104 ALA A N 1
ATOM 827 C CA . ALA A 1 104 ? -6.388 2.353 -2.641 1.00 95.75 104 ALA A CA 1
ATOM 828 C C . ALA A 1 104 ? -6.974 1.774 -3.936 1.00 95.75 104 ALA A C 1
ATOM 830 O O . ALA A 1 104 ? -6.354 1.811 -4.997 1.00 95.75 104 ALA A O 1
ATOM 831 N N . ALA A 1 105 ? -8.192 1.244 -3.846 1.00 95.69 105 ALA A N 1
ATOM 832 C CA . ALA A 1 105 ? -8.991 1.014 -5.044 1.00 95.69 105 ALA A CA 1
ATOM 833 C C . ALA A 1 105 ? -9.648 2.327 -5.485 1.00 95.69 105 ALA A C 1
ATOM 835 O O . ALA A 1 105 ? -9.883 3.210 -4.661 1.00 95.69 105 ALA A O 1
ATOM 836 N N . LYS A 1 106 ? -10.002 2.431 -6.766 1.00 94.25 106 LYS A N 1
ATOM 837 C CA . LYS A 1 106 ? -10.584 3.635 -7.373 1.00 94.25 106 LYS A CA 1
ATOM 838 C C . LYS A 1 106 ? -11.766 4.229 -6.600 1.00 94.25 106 LYS A C 1
ATOM 840 O O . LYS A 1 106 ? -11.888 5.446 -6.532 1.00 94.25 106 LYS A O 1
ATOM 845 N N . GLY A 1 107 ? -12.654 3.391 -6.067 1.00 92.94 107 GLY A N 1
ATOM 846 C CA . GLY A 1 107 ? -13.846 3.833 -5.341 1.00 92.94 107 GLY A CA 1
ATOM 847 C C . GLY A 1 107 ? -13.651 3.985 -3.835 1.00 92.94 107 GLY A C 1
ATOM 848 O O . GLY A 1 107 ? -14.637 4.158 -3.121 1.00 92.94 107 GLY A O 1
ATOM 849 N N . GLU A 1 108 ? -12.425 3.861 -3.316 1.00 92.19 108 GLU A N 1
ATOM 850 C CA . GLU A 1 108 ? -12.197 4.099 -1.897 1.00 92.19 108 GLU A CA 1
ATOM 851 C C . GLU A 1 108 ? -12.212 5.591 -1.565 1.00 92.19 108 GLU A C 1
ATOM 853 O O . GLU A 1 108 ? -11.252 6.314 -1.808 1.00 92.19 108 GLU A O 1
ATOM 858 N N . ASP A 1 109 ? -13.276 6.029 -0.899 1.00 81.31 109 ASP A N 1
ATOM 859 C CA . ASP A 1 109 ? -13.316 7.367 -0.314 1.00 81.31 109 ASP A CA 1
ATOM 860 C C . ASP A 1 109 ? -12.446 7.471 0.954 1.00 81.31 109 ASP A C 1
ATOM 862 O O . ASP A 1 109 ? -12.257 6.497 1.690 1.00 81.31 109 ASP A O 1
ATOM 866 N N . SER A 1 110 ? -12.048 8.700 1.304 1.00 67.62 110 SER A N 1
ATOM 867 C CA . SER A 1 110 ? -11.456 9.067 2.608 1.00 67.62 110 SER A CA 1
ATOM 868 C C . SER A 1 110 ? -10.013 8.620 2.864 1.00 67.62 110 SER A C 1
ATOM 870 O O . SER A 1 110 ? -9.633 8.397 4.023 1.00 67.62 110 SER A O 1
ATOM 872 N N . PHE A 1 111 ? -9.196 8.530 1.818 1.00 71.12 111 PHE A N 1
ATOM 873 C CA . PHE A 1 111 ? -7.752 8.455 1.986 1.00 71.12 111 PHE A CA 1
ATOM 874 C C . PHE A 1 111 ? -7.157 9.825 2.330 1.00 71.12 111 PHE A C 1
ATOM 876 O O . PHE A 1 111 ? -7.333 10.803 1.605 1.00 71.12 111 PHE A O 1
ATOM 883 N N . LEU A 1 112 ? -6.405 9.879 3.426 1.00 64.12 112 LEU A N 1
ATOM 884 C CA . LEU A 1 112 ? -5.512 11.000 3.704 1.00 64.12 112 LEU A CA 1
ATOM 885 C C . LEU A 1 112 ? -4.276 10.830 2.811 1.00 64.12 112 LEU A C 1
ATOM 887 O O . LEU A 1 112 ? -3.542 9.863 2.997 1.00 64.12 112 LEU A O 1
ATOM 891 N N . GLY A 1 113 ? -4.075 11.736 1.849 1.00 61.25 113 GLY A N 1
ATOM 892 C CA . GLY A 1 113 ? -2.923 11.705 0.933 1.00 61.25 113 GLY A CA 1
ATOM 893 C C . GLY A 1 113 ? -3.190 11.161 -0.478 1.00 61.25 113 GLY A C 1
ATOM 894 O O . GLY A 1 113 ? -2.244 10.963 -1.226 1.00 61.25 113 GLY A O 1
ATOM 895 N N . GLY A 1 114 ? -4.449 10.946 -0.882 1.00 78.00 114 GLY A N 1
ATOM 896 C CA . GLY A 1 114 ? -4.778 10.550 -2.261 1.00 78.00 114 GLY A CA 1
ATOM 897 C C . GLY A 1 114 ? -4.981 9.043 -2.432 1.00 78.00 114 GLY A C 1
ATOM 898 O O . GLY A 1 114 ? -5.711 8.439 -1.668 1.00 78.00 114 GLY A O 1
ATOM 899 N N . TYR A 1 115 ? -4.420 8.410 -3.457 1.00 86.19 115 TYR A N 1
ATOM 900 C CA . TYR A 1 115 ? -4.677 6.985 -3.749 1.00 86.19 115 TYR A CA 1
ATOM 901 C C . TYR A 1 115 ? -3.598 6.038 -3.190 1.00 86.19 115 TYR A C 1
ATOM 903 O O . TYR A 1 115 ? -3.764 4.819 -3.253 1.00 86.19 115 TYR A O 1
ATOM 911 N N . ILE A 1 116 ? -2.520 6.574 -2.612 1.00 91.50 116 ILE A N 1
ATOM 912 C CA . ILE A 1 116 ? -1.431 5.831 -1.961 1.00 91.50 116 ILE A CA 1
ATOM 913 C C . ILE A 1 116 ? -1.160 6.387 -0.565 1.00 91.50 116 ILE A C 1
ATOM 915 O O . ILE A 1 116 ? -1.432 7.552 -0.289 1.00 91.50 116 ILE A O 1
ATOM 919 N N . GLN A 1 117 ? -0.668 5.544 0.341 1.00 90.88 117 GLN A N 1
ATOM 920 C CA . GLN A 1 117 ? -0.340 5.947 1.706 1.00 90.88 117 GLN A CA 1
ATOM 921 C C . GLN A 1 117 ? 0.773 5.087 2.296 1.00 90.88 117 GLN A C 1
ATOM 923 O O . GLN A 1 117 ? 0.681 3.856 2.280 1.00 90.88 117 GLN A O 1
ATOM 928 N N . ASP A 1 118 ? 1.730 5.749 2.941 1.00 92.12 118 ASP A N 1
ATOM 929 C CA . ASP A 1 118 ? 2.715 5.104 3.803 1.00 92.12 118 ASP A CA 1
ATOM 930 C C . ASP A 1 118 ? 2.124 4.777 5.168 1.00 92.12 118 ASP A C 1
ATOM 932 O O . ASP A 1 118 ? 1.512 5.606 5.848 1.00 92.12 118 ASP A O 1
ATOM 936 N N . THR A 1 119 ? 2.274 3.525 5.577 1.00 92.25 119 THR A N 1
ATOM 937 C CA . THR A 1 119 ? 1.769 3.045 6.860 1.00 92.25 119 THR A CA 1
ATOM 938 C C . THR A 1 119 ? 2.639 1.906 7.370 1.00 92.25 119 THR A C 1
ATOM 940 O O . THR A 1 119 ? 3.373 1.288 6.607 1.00 92.25 119 THR A O 1
ATOM 943 N N . ARG A 1 120 ? 2.581 1.612 8.671 1.00 94.44 120 ARG A N 1
ATOM 944 C CA . ARG A 1 120 ? 3.355 0.519 9.273 1.00 94.44 120 ARG A CA 1
ATOM 945 C C . ARG A 1 120 ? 2.445 -0.640 9.633 1.00 94.44 120 ARG A C 1
ATOM 947 O O . ARG A 1 120 ? 1.438 -0.455 10.317 1.00 94.44 120 ARG A O 1
ATOM 954 N N . TRP A 1 121 ? 2.789 -1.831 9.157 1.00 97.06 121 TRP A N 1
ATOM 955 C CA . TRP A 1 121 ? 2.021 -3.054 9.388 1.00 97.06 121 TRP A CA 1
ATOM 956 C C . TRP A 1 121 ? 2.858 -4.074 10.160 1.00 97.06 121 TRP A C 1
ATOM 958 O O . TRP A 1 121 ? 4.039 -4.235 9.849 1.00 97.06 121 TRP A O 1
ATOM 968 N N . PRO A 1 122 ? 2.274 -4.803 11.129 1.00 97.19 122 PRO A N 1
ATOM 969 C CA . PRO A 1 122 ? 2.975 -5.882 11.807 1.00 97.19 122 PRO A CA 1
ATOM 970 C C . PRO A 1 122 ? 3.339 -6.971 10.807 1.00 97.19 122 PRO A C 1
ATOM 972 O O . PRO A 1 122 ? 2.478 -7.449 10.057 1.00 97.19 122 PRO A O 1
ATOM 975 N N . LEU A 1 123 ? 4.596 -7.407 10.822 1.00 96.44 123 LEU A N 1
ATOM 976 C CA . LEU A 1 123 ? 5.074 -8.398 9.861 1.00 96.44 123 LEU A CA 1
ATOM 977 C C . LEU A 1 123 ? 4.291 -9.717 9.971 1.00 96.44 123 LEU A C 1
ATOM 979 O O . LEU A 1 123 ? 3.959 -10.328 8.956 1.00 96.44 123 LEU A O 1
ATOM 983 N N . ALA A 1 124 ? 3.901 -10.105 11.190 1.00 96.19 124 ALA A N 1
ATOM 984 C CA . ALA A 1 124 ? 3.065 -11.279 11.442 1.00 96.19 124 ALA A CA 1
ATOM 985 C C . ALA A 1 124 ? 1.705 -11.213 10.716 1.00 96.19 124 ALA A C 1
ATOM 987 O O . ALA A 1 124 ? 1.222 -12.224 10.206 1.00 96.19 124 ALA A O 1
ATOM 988 N N . ILE A 1 125 ? 1.101 -10.021 10.614 1.00 96.38 125 ILE A N 1
ATOM 989 C CA . ILE A 1 125 ? -0.164 -9.818 9.895 1.00 96.38 125 ILE A CA 1
ATOM 990 C C . ILE A 1 125 ? 0.045 -10.010 8.402 1.00 96.38 125 ILE A C 1
ATOM 992 O O . ILE A 1 125 ? -0.669 -10.802 7.787 1.00 96.38 125 ILE A O 1
ATOM 996 N N . LEU A 1 126 ? 1.053 -9.344 7.841 1.00 97.31 126 LEU A N 1
ATOM 997 C CA . LEU A 1 126 ? 1.398 -9.445 6.424 1.00 97.31 126 LEU A CA 1
ATOM 998 C C . LEU A 1 126 ? 1.714 -10.890 6.014 1.00 97.31 126 LEU A C 1
ATOM 1000 O O . LEU A 1 126 ? 1.218 -11.368 4.998 1.00 97.31 126 LEU A O 1
ATOM 1004 N N . GLN A 1 127 ? 2.474 -11.614 6.837 1.00 96.62 127 GLN A N 1
ATOM 1005 C CA . GLN A 1 127 ? 2.833 -13.013 6.597 1.00 96.62 127 GLN A CA 1
ATOM 1006 C C . GLN A 1 127 ? 1.647 -13.981 6.715 1.00 96.62 127 GLN A C 1
ATOM 1008 O O . GLN A 1 127 ? 1.669 -15.038 6.088 1.00 96.62 127 GLN A O 1
ATOM 1013 N N . SER A 1 128 ? 0.620 -13.636 7.498 1.00 95.94 128 SER A N 1
ATOM 1014 C CA . SER A 1 128 ? -0.578 -14.470 7.670 1.00 95.94 128 SER A CA 1
ATOM 1015 C C . SER A 1 128 ? -1.588 -14.365 6.521 1.00 95.94 128 SER A C 1
ATOM 1017 O O . SER A 1 128 ? -2.483 -15.204 6.414 1.00 95.94 128 SER A O 1
ATOM 1019 N N . MET A 1 129 ? -1.482 -13.333 5.680 1.00 96.38 129 MET A N 1
ATOM 1020 C CA . MET A 1 129 ? -2.402 -13.090 4.569 1.00 96.38 129 MET A CA 1
ATOM 1021 C C . MET A 1 129 ? -1.863 -13.674 3.254 1.00 96.38 129 MET A C 1
ATOM 1023 O O . MET A 1 129 ? -0.650 -13.791 3.088 1.00 96.38 129 MET A O 1
ATOM 1027 N N . PRO A 1 130 ? -2.732 -14.003 2.282 1.00 97.62 130 PRO A N 1
ATOM 1028 C CA . PRO A 1 130 ? -2.291 -14.367 0.940 1.00 97.62 130 PRO A CA 1
ATOM 1029 C C . PRO A 1 130 ? -1.581 -13.199 0.249 1.00 97.62 130 PRO A C 1
ATOM 1031 O O . PRO A 1 130 ? -2.105 -12.085 0.200 1.00 97.62 130 PRO A O 1
ATOM 1034 N N . TRP A 1 131 ? -0.421 -13.472 -0.340 1.00 98.25 131 TRP A N 1
ATOM 1035 C CA . TRP A 1 131 ? 0.370 -12.498 -1.086 1.00 98.25 131 TRP A CA 1
ATOM 1036 C C . TRP A 1 131 ? 0.894 -13.091 -2.394 1.00 98.25 131 TRP A C 1
ATOM 1038 O O . TRP A 1 131 ? 1.035 -14.305 -2.539 1.00 98.25 131 TRP A O 1
ATOM 1048 N N . THR A 1 132 ? 1.212 -12.214 -3.342 1.00 98.50 132 THR A N 1
ATOM 1049 C CA . THR A 1 132 ? 1.836 -12.553 -4.626 1.00 98.50 132 THR A CA 1
ATOM 1050 C C . THR A 1 132 ? 3.122 -11.748 -4.775 1.00 98.50 132 THR A C 1
ATOM 1052 O O . THR A 1 132 ? 3.145 -10.565 -4.445 1.00 98.50 132 THR A O 1
ATOM 1055 N N . VAL A 1 133 ? 4.207 -12.371 -5.242 1.00 98.56 133 VAL A N 1
ATOM 1056 C CA . VAL A 1 133 ? 5.443 -11.635 -5.562 1.00 98.56 133 VAL A CA 1
ATOM 1057 C C . VAL A 1 133 ? 5.277 -10.967 -6.917 1.00 98.56 133 VAL A C 1
ATOM 1059 O O . VAL A 1 133 ? 4.877 -11.635 -7.868 1.00 98.56 133 VAL A O 1
ATOM 1062 N N . SER A 1 134 ? 5.620 -9.684 -7.023 1.00 98.50 134 SER A N 1
ATOM 1063 C CA . SER A 1 134 ? 5.627 -8.998 -8.312 1.00 98.50 134 SER A CA 1
ATOM 1064 C C . SER A 1 134 ? 6.727 -9.552 -9.224 1.00 98.50 134 SER A C 1
ATOM 1066 O O . SER A 1 134 ? 7.908 -9.420 -8.878 1.00 98.50 134 SER A O 1
ATOM 1068 N N . PRO A 1 135 ? 6.382 -10.139 -10.393 1.00 98.50 135 PRO A N 1
ATOM 1069 C CA . PRO A 1 135 ? 7.372 -10.684 -11.321 1.00 98.50 135 PRO A CA 1
ATOM 1070 C C . PRO A 1 135 ? 8.365 -9.621 -11.791 1.00 98.50 135 PRO A C 1
ATOM 1072 O O . PRO A 1 135 ? 9.563 -9.891 -11.882 1.00 98.50 135 PRO A O 1
ATOM 1075 N N . ILE A 1 136 ? 7.869 -8.403 -12.031 1.00 98.00 136 ILE A N 1
ATOM 1076 C CA . ILE A 1 136 ? 8.681 -7.249 -12.413 1.00 98.00 136 ILE A CA 1
ATOM 1077 C C . ILE A 1 136 ? 9.678 -6.916 -11.301 1.00 98.00 136 ILE A C 1
ATOM 1079 O O . ILE A 1 136 ? 10.881 -6.974 -11.535 1.00 98.00 136 ILE A O 1
ATOM 1083 N N . SER A 1 137 ? 9.214 -6.641 -10.081 1.00 98.06 137 SER A N 1
ATOM 1084 C CA . SER A 1 137 ? 10.102 -6.249 -8.974 1.00 98.06 137 SER A CA 1
ATOM 1085 C C . SER A 1 137 ? 11.158 -7.319 -8.644 1.00 98.06 137 SER A C 1
ATOM 1087 O O . SER A 1 137 ? 12.332 -7.010 -8.433 1.00 98.06 137 SER A O 1
ATOM 1089 N N . ALA A 1 138 ? 10.780 -8.602 -8.704 1.00 98.25 138 ALA A N 1
ATOM 1090 C CA . ALA A 1 138 ? 11.704 -9.716 -8.523 1.00 98.25 138 ALA A CA 1
ATOM 1091 C C . ALA A 1 138 ? 12.789 -9.732 -9.607 1.00 98.25 138 ALA A C 1
ATOM 1093 O O . ALA A 1 138 ? 13.962 -9.957 -9.312 1.00 98.25 138 ALA A O 1
ATOM 1094 N N . ARG A 1 139 ? 12.416 -9.444 -10.859 1.00 98.00 139 ARG A N 1
ATOM 1095 C CA . ARG A 1 139 ? 13.354 -9.340 -11.979 1.00 98.00 139 ARG A CA 1
ATOM 1096 C C . ARG A 1 139 ? 14.278 -8.121 -11.870 1.00 98.00 139 ARG A C 1
ATOM 1098 O O . ARG A 1 139 ? 15.425 -8.197 -12.309 1.00 98.00 139 ARG A O 1
ATOM 1105 N N . LEU A 1 140 ? 13.812 -7.033 -11.263 1.00 98.00 140 LEU A N 1
ATOM 1106 C CA . LEU A 1 140 ? 14.612 -5.833 -10.999 1.00 98.00 140 LEU A CA 1
ATOM 1107 C C . LEU A 1 140 ? 15.546 -5.971 -9.781 1.00 98.00 140 LEU A C 1
ATOM 1109 O O . LEU A 1 140 ? 16.410 -5.121 -9.582 1.00 98.00 140 LEU A O 1
ATOM 1113 N N . GLY A 1 141 ? 15.432 -7.060 -9.011 1.00 97.00 141 GLY A N 1
ATOM 1114 C CA . GLY A 1 141 ? 16.325 -7.380 -7.892 1.00 97.00 141 GLY A CA 1
ATOM 1115 C C . GLY A 1 141 ? 15.812 -6.962 -6.511 1.00 97.00 141 GLY A C 1
ATOM 1116 O O . GLY A 1 141 ? 16.543 -7.106 -5.534 1.00 97.00 141 GLY A O 1
ATOM 1117 N N . PHE A 1 142 ? 14.568 -6.493 -6.407 1.00 97.25 142 PHE A N 1
ATOM 1118 C CA . PHE A 1 142 ? 13.920 -6.105 -5.150 1.00 97.25 142 PHE A CA 1
ATOM 1119 C C . PHE A 1 142 ? 12.510 -6.718 -5.086 1.00 97.25 142 PHE A C 1
ATOM 1121 O O . PHE A 1 142 ? 11.526 -6.056 -5.387 1.00 97.25 142 PHE A O 1
ATOM 1128 N N . PRO A 1 143 ? 12.369 -8.011 -4.744 1.00 97.75 143 PRO A N 1
ATOM 1129 C CA . PRO A 1 143 ? 11.078 -8.692 -4.800 1.00 97.75 143 PRO A CA 1
ATOM 1130 C C . PRO A 1 143 ? 10.064 -8.078 -3.821 1.00 97.75 143 PRO A C 1
ATOM 1132 O O . PRO A 1 143 ? 10.185 -8.226 -2.604 1.00 97.75 143 PRO A O 1
ATOM 1135 N N . LEU A 1 144 ? 9.029 -7.443 -4.369 1.00 98.56 144 LEU A N 1
ATOM 1136 C CA . LEU A 1 144 ? 7.898 -6.882 -3.634 1.00 98.56 144 LEU A CA 1
ATOM 1137 C C . LEU A 1 144 ? 6.771 -7.910 -3.526 1.00 98.56 144 LEU A C 1
ATOM 1139 O O . LEU A 1 144 ? 6.465 -8.632 -4.480 1.00 98.56 144 LEU A O 1
ATOM 1143 N N . ARG A 1 145 ? 6.121 -7.958 -2.364 1.00 98.75 145 ARG A N 1
ATOM 1144 C CA . ARG A 1 145 ? 4.906 -8.735 -2.110 1.00 98.75 145 ARG A CA 1
ATOM 1145 C C . ARG A 1 145 ? 3.695 -7.817 -2.186 1.00 98.75 145 ARG A C 1
ATOM 1147 O O . ARG A 1 145 ? 3.650 -6.788 -1.522 1.00 98.75 145 ARG A O 1
ATOM 1154 N N . VAL A 1 146 ? 2.694 -8.229 -2.953 1.00 98.69 146 VAL A N 1
ATOM 1155 C CA . VAL A 1 146 ? 1.409 -7.542 -3.104 1.00 98.69 146 VAL A CA 1
ATOM 1156 C C . VAL A 1 146 ? 0.340 -8.366 -2.396 1.00 98.69 146 VAL A C 1
ATOM 1158 O O . VAL A 1 146 ? 0.169 -9.553 -2.674 1.00 98.69 146 VAL A O 1
ATOM 1161 N N . THR A 1 147 ? -0.363 -7.756 -1.446 1.00 98.50 147 THR A N 1
ATOM 1162 C CA . THR A 1 147 ? -1.420 -8.405 -0.650 1.00 98.50 147 THR A CA 1
ATOM 1163 C C . THR A 1 147 ? -2.714 -7.625 -0.803 1.00 98.50 147 THR A C 1
ATOM 1165 O O . THR A 1 147 ? -2.744 -6.434 -0.505 1.00 98.50 147 THR A O 1
ATOM 1168 N N . ARG A 1 148 ? -3.796 -8.281 -1.237 1.00 98.06 148 ARG A N 1
ATOM 1169 C CA . ARG A 1 148 ? -5.131 -7.662 -1.237 1.00 98.06 148 ARG A CA 1
ATOM 1170 C C . ARG A 1 148 ? -5.608 -7.471 0.197 1.00 98.06 148 ARG A C 1
ATOM 1172 O O . ARG A 1 148 ? -5.469 -8.374 1.020 1.00 98.06 148 ARG A O 1
ATOM 1179 N N . VAL A 1 149 ? -6.200 -6.318 0.484 1.00 95.94 149 VAL A N 1
ATOM 1180 C CA . VAL A 1 149 ? -6.695 -5.977 1.822 1.00 95.94 149 VAL A CA 1
ATOM 1181 C C . VAL A 1 149 ? -8.164 -5.565 1.782 1.00 95.94 149 VAL A C 1
ATOM 1183 O O . VAL A 1 149 ? -8.675 -5.190 0.728 1.00 95.94 149 VAL A O 1
ATOM 1186 N N . PRO A 1 150 ? -8.884 -5.627 2.915 1.00 92.88 150 PRO A N 1
ATOM 1187 C CA . PRO A 1 150 ? -10.239 -5.105 2.979 1.00 92.88 150 PRO A CA 1
ATOM 1188 C C . PRO A 1 150 ? -10.279 -3.605 2.700 1.00 92.88 150 PRO A C 1
ATOM 1190 O O . PRO A 1 150 ? -9.445 -2.838 3.204 1.00 92.88 150 PRO A O 1
ATOM 1193 N N . ALA A 1 151 ? -11.312 -3.188 1.972 1.00 92.69 151 ALA A N 1
ATOM 1194 C CA . ALA A 1 151 ? -11.538 -1.780 1.732 1.00 92.69 151 ALA A CA 1
ATOM 1195 C C . ALA A 1 151 ? -11.808 -1.011 3.039 1.00 92.69 151 ALA A C 1
ATOM 1197 O O . ALA A 1 151 ? -12.288 -1.569 4.037 1.00 92.69 151 ALA A O 1
ATOM 1198 N N . ARG A 1 152 ? -11.434 0.268 3.063 1.00 89.31 152 ARG A N 1
ATOM 1199 C CA . ARG A 1 152 ? -11.674 1.188 4.190 1.00 89.31 152 ARG A CA 1
ATOM 1200 C C . ARG A 1 152 ? -13.008 1.921 4.079 1.00 89.31 152 ARG A C 1
ATOM 1202 O O . ARG A 1 152 ? -13.518 2.399 5.089 1.00 89.31 152 ARG A O 1
ATOM 1209 N N . SER A 1 153 ? -13.591 1.943 2.891 1.00 89.50 153 SER A N 1
ATOM 1210 C CA . SER A 1 153 ? -14.929 2.452 2.605 1.00 89.50 153 SER A CA 1
ATOM 1211 C C . SER A 1 153 ? -15.731 1.408 1.826 1.00 89.50 153 SER A C 1
ATOM 1213 O O . SER A 1 153 ? -15.233 0.340 1.457 1.00 89.50 153 SER A O 1
ATOM 1215 N N . LYS A 1 154 ? -17.030 1.663 1.664 1.00 91.44 154 LYS A N 1
ATOM 1216 C CA . LYS A 1 154 ? -17.927 0.737 0.979 1.00 91.44 154 LYS A CA 1
ATOM 1217 C C . LYS A 1 154 ? -17.734 0.868 -0.530 1.00 91.44 154 LYS A C 1
ATOM 1219 O O . LYS A 1 154 ? -18.152 1.861 -1.108 1.00 91.44 154 LYS A O 1
ATOM 1224 N N . LEU A 1 155 ? -17.211 -0.180 -1.154 1.00 93.75 155 LEU A N 1
ATOM 1225 C CA . LEU A 1 155 ? -17.182 -0.323 -2.608 1.00 93.75 155 LEU A CA 1
ATOM 1226 C C . LEU A 1 155 ? -18.478 -0.996 -3.065 1.00 93.75 155 LEU A C 1
ATOM 1228 O O . LEU A 1 155 ? -18.909 -1.990 -2.474 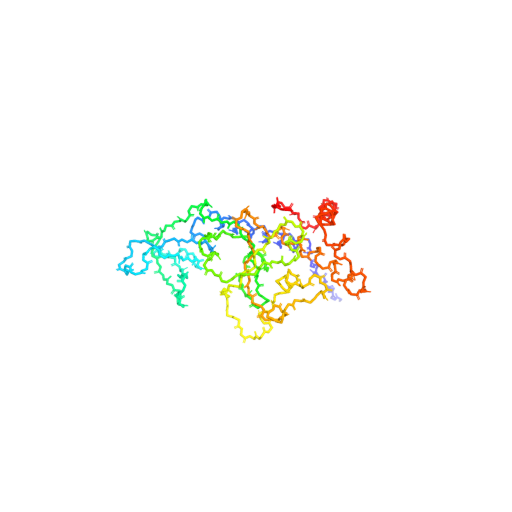1.00 93.75 155 LEU A O 1
ATOM 1232 N N . SER A 1 156 ? -19.146 -0.422 -4.061 1.00 94.56 156 SER A N 1
ATOM 1233 C CA . SER A 1 156 ? -20.530 -0.779 -4.403 1.00 94.56 156 SER A CA 1
ATOM 1234 C C . SER A 1 156 ? -20.694 -1.297 -5.824 1.00 94.56 156 SER A C 1
ATOM 1236 O O . SER A 1 156 ? -21.563 -2.132 -6.079 1.00 94.56 156 SER A O 1
ATOM 1238 N N . ARG A 1 157 ? -19.849 -0.827 -6.736 1.00 95.69 157 ARG A N 1
ATOM 1239 C CA . ARG A 1 157 ? -19.839 -1.194 -8.146 1.00 95.69 157 ARG A CA 1
ATOM 1240 C C . ARG A 1 157 ? -18.533 -1.890 -8.475 1.00 95.69 157 ARG A C 1
ATOM 1242 O O . ARG A 1 157 ? -17.567 -1.792 -7.726 1.00 95.69 157 ARG A O 1
ATOM 1249 N N . ARG A 1 158 ? -18.507 -2.606 -9.596 1.00 94.38 158 ARG A N 1
ATOM 1250 C CA . ARG A 1 158 ? -17.335 -3.382 -10.007 1.00 94.38 158 ARG A CA 1
ATOM 1251 C C . ARG A 1 158 ? -16.142 -2.436 -10.176 1.00 94.38 158 ARG A C 1
ATOM 1253 O O . ARG A 1 158 ? -15.145 -2.605 -9.497 1.00 94.38 158 ARG A O 1
ATOM 1260 N N . GLU A 1 159 ? -16.300 -1.371 -10.953 1.00 94.69 159 GLU A N 1
ATOM 1261 C CA . GLU A 1 159 ? -15.281 -0.350 -11.231 1.00 94.69 159 GLU A CA 1
ATOM 1262 C C . GLU A 1 159 ? -14.707 0.348 -9.985 1.00 94.69 159 GLU A C 1
ATOM 1264 O O . GLU A 1 159 ? -13.609 0.897 -10.039 1.00 94.69 159 GLU A O 1
ATOM 1269 N N . ASP A 1 160 ? -15.411 0.311 -8.848 1.00 95.75 160 ASP A N 1
ATOM 1270 C CA . ASP A 1 160 ? -14.906 0.856 -7.584 1.00 95.75 160 ASP A CA 1
ATOM 1271 C C . ASP A 1 160 ? -13.682 0.050 -7.084 1.00 95.75 160 ASP A C 1
ATOM 1273 O O . ASP A 1 160 ? -12.873 0.559 -6.312 1.00 95.75 160 ASP A O 1
ATOM 1277 N N . PHE A 1 161 ? -13.524 -1.200 -7.536 1.00 96.50 161 PHE A N 1
ATOM 1278 C CA . PHE A 1 161 ? -12.420 -2.095 -7.184 1.00 96.50 161 PHE A CA 1
ATOM 1279 C C . PHE A 1 161 ? -11.216 -1.991 -8.134 1.00 96.50 161 PHE A C 1
ATOM 1281 O O . PHE A 1 161 ? -10.269 -2.763 -7.987 1.00 96.50 161 PHE A O 1
ATOM 1288 N N . ASP A 1 162 ? -11.220 -1.095 -9.120 1.00 96.44 162 ASP A N 1
ATOM 1289 C CA . ASP A 1 162 ? -10.084 -0.975 -10.036 1.00 96.44 162 ASP A CA 1
ATOM 1290 C C . ASP A 1 162 ? -8.831 -0.475 -9.303 1.00 96.44 162 ASP A C 1
ATOM 1292 O O . ASP A 1 162 ? -8.892 0.458 -8.502 1.00 96.44 162 ASP A O 1
ATOM 1296 N N . ASN A 1 163 ? -7.690 -1.107 -9.583 1.00 97.25 163 ASN A N 1
ATOM 1297 C CA . ASN A 1 163 ? -6.385 -0.736 -9.040 1.00 97.25 163 ASN A CA 1
ATOM 1298 C C . ASN A 1 163 ? -5.296 -1.044 -10.077 1.00 97.25 163 ASN A C 1
ATOM 1300 O O . ASN A 1 163 ? -4.708 -2.126 -10.085 1.00 97.25 163 ASN A O 1
ATOM 1304 N N . GLN A 1 164 ? -5.070 -0.094 -10.985 1.00 96.38 164 GLN A N 1
ATOM 1305 C CA . GLN A 1 164 ? -4.165 -0.279 -12.124 1.00 96.38 164 GLN A CA 1
ATOM 1306 C C . GLN A 1 164 ? -2.706 -0.455 -11.701 1.00 96.38 164 GLN A C 1
ATOM 1308 O O . GLN A 1 164 ? -1.992 -1.233 -12.319 1.00 96.38 164 GLN A O 1
ATOM 1313 N N . TRP A 1 165 ? -2.271 0.185 -10.614 1.00 97.56 165 TRP A N 1
ATOM 1314 C CA . TRP A 1 165 ? -0.901 0.040 -10.114 1.00 97.56 165 TRP A CA 1
ATOM 1315 C C . TRP A 1 165 ? -0.621 -1.402 -9.693 1.00 97.56 165 TRP A C 1
ATOM 1317 O O . TRP A 1 165 ? 0.410 -1.978 -10.042 1.00 97.56 165 TRP A O 1
ATOM 1327 N N . ALA A 1 166 ? -1.578 -2.024 -8.997 1.00 98.12 166 ALA A N 1
ATOM 1328 C CA . ALA A 1 166 ? -1.504 -3.439 -8.660 1.00 98.12 166 ALA A CA 1
ATOM 1329 C C . ALA A 1 166 ? -1.491 -4.335 -9.907 1.00 98.12 166 ALA A C 1
ATOM 1331 O O . ALA A 1 166 ? -0.713 -5.287 -9.961 1.00 98.12 166 ALA A O 1
ATOM 1332 N N . THR A 1 167 ? -2.299 -4.009 -10.919 1.00 98.25 167 THR A N 1
ATOM 1333 C CA . THR A 1 167 ? -2.288 -4.700 -12.214 1.00 98.25 167 THR A CA 1
ATOM 1334 C C . THR A 1 167 ? -0.916 -4.605 -12.887 1.00 98.25 167 THR A C 1
ATOM 1336 O O . THR A 1 167 ? -0.353 -5.632 -13.257 1.00 98.25 167 THR A O 1
ATOM 1339 N N . TYR A 1 168 ? -0.337 -3.407 -12.992 1.00 98.25 168 TYR A N 1
ATOM 1340 C CA . TYR A 1 168 ? 0.938 -3.169 -13.676 1.00 98.25 168 TYR A CA 1
ATOM 1341 C C . TYR A 1 168 ? 2.103 -3.875 -12.983 1.00 98.25 168 TYR A C 1
ATOM 1343 O O . TYR A 1 168 ? 2.943 -4.485 -13.641 1.00 98.25 168 TYR A O 1
ATOM 1351 N N . MET A 1 169 ? 2.132 -3.878 -11.648 1.00 98.00 169 MET A N 1
ATOM 1352 C CA . MET A 1 169 ? 3.152 -4.609 -10.891 1.00 98.00 169 MET A CA 1
ATOM 1353 C C . MET A 1 169 ? 3.133 -6.118 -11.146 1.00 98.00 169 MET A C 1
ATOM 1355 O O . MET A 1 169 ? 4.161 -6.780 -10.961 1.00 98.00 169 MET A O 1
ATOM 1359 N N . LEU A 1 170 ? 1.972 -6.669 -11.499 1.00 98.50 170 LEU A N 1
ATOM 1360 C CA . LEU A 1 170 ? 1.743 -8.106 -11.623 1.00 98.50 170 LEU A CA 1
ATOM 1361 C C . LEU A 1 170 ? 1.594 -8.580 -13.066 1.00 98.50 170 LEU A C 1
ATOM 1363 O O . LEU A 1 170 ? 1.210 -9.727 -13.283 1.00 98.50 170 LEU A O 1
ATOM 1367 N N . ILE A 1 171 ? 1.964 -7.745 -14.041 1.00 98.31 171 ILE A N 1
ATOM 1368 C CA . ILE A 1 171 ? 2.092 -8.188 -15.428 1.00 98.31 171 ILE A CA 1
ATOM 1369 C C . ILE A 1 171 ? 3.122 -9.311 -15.549 1.00 98.31 171 ILE A C 1
ATOM 1371 O O . ILE A 1 171 ? 4.183 -9.311 -14.912 1.00 98.31 171 ILE A O 1
ATOM 1375 N N . GLU A 1 172 ? 2.822 -10.279 -16.402 1.00 97.50 172 GLU A N 1
ATOM 1376 C CA . GLU A 1 172 ? 3.779 -11.295 -16.788 1.00 97.50 172 GLU A CA 1
ATOM 1377 C C . GLU A 1 172 ? 4.840 -10.688 -17.707 1.00 97.50 172 GLU A C 1
ATOM 1379 O O . GLU A 1 172 ? 4.540 -10.053 -18.717 1.00 97.50 172 GLU A O 1
ATOM 1384 N N . ILE A 1 173 ? 6.105 -10.974 -17.398 1.00 97.38 173 ILE A N 1
ATOM 1385 C CA . ILE A 1 173 ? 7.288 -10.399 -18.059 1.00 97.38 173 ILE A CA 1
ATOM 1386 C C . ILE A 1 173 ? 7.272 -10.541 -19.591 1.00 97.38 173 ILE A C 1
ATOM 1388 O O . ILE A 1 173 ? 7.857 -9.726 -20.298 1.00 97.38 173 ILE A O 1
ATOM 1392 N N . ARG A 1 174 ? 6.681 -11.619 -20.119 1.00 94.50 174 ARG A N 1
ATOM 1393 C CA . ARG A 1 174 ? 6.700 -11.902 -21.563 1.00 94.50 174 ARG A CA 1
ATOM 1394 C C . ARG A 1 174 ? 5.502 -11.332 -22.302 1.00 94.50 174 ARG A C 1
ATOM 1396 O O . ARG A 1 174 ? 5.657 -10.929 -23.447 1.00 94.50 174 ARG A O 1
ATOM 1403 N N . SER A 1 175 ? 4.323 -11.376 -21.691 1.00 94.88 175 SER A N 1
ATOM 1404 C CA . SER A 1 175 ? 3.077 -11.012 -22.364 1.00 94.88 175 SER A CA 1
ATOM 1405 C C . SER A 1 175 ? 2.725 -9.539 -22.164 1.00 94.88 175 SER A C 1
ATOM 1407 O O . SER A 1 175 ? 2.046 -8.973 -23.012 1.00 94.88 175 SER A O 1
ATOM 1409 N N . GLY A 1 176 ? 3.183 -8.923 -21.068 1.00 95.81 176 GLY A N 1
ATOM 1410 C CA . GLY A 1 176 ? 2.765 -7.579 -20.667 1.00 95.81 176 GLY A CA 1
ATOM 1411 C C . GLY A 1 176 ? 1.368 -7.532 -20.048 1.00 95.81 176 GLY A C 1
ATOM 1412 O O . GLY A 1 176 ? 0.902 -6.458 -19.685 1.00 95.81 176 GLY A O 1
ATOM 1413 N N . PHE A 1 177 ? 0.710 -8.683 -19.882 1.00 97.81 177 PHE A N 1
ATOM 1414 C CA . PHE A 1 177 ? -0.607 -8.791 -19.262 1.00 97.81 177 PHE A CA 1
ATOM 1415 C C . PHE A 1 177 ? -0.491 -9.370 -17.859 1.00 97.81 177 PHE A C 1
ATOM 1417 O O . PHE A 1 177 ? 0.280 -10.299 -17.619 1.00 97.81 177 PHE A O 1
ATOM 1424 N N . ALA A 1 178 ? -1.271 -8.836 -16.924 1.00 97.94 178 ALA A N 1
ATOM 1425 C CA . ALA A 1 178 ? -1.438 -9.460 -15.618 1.00 97.94 178 ALA A CA 1
ATOM 1426 C C . ALA A 1 178 ? -2.272 -10.746 -15.744 1.00 97.94 178 ALA A C 1
ATOM 1428 O O . ALA A 1 178 ? -3.111 -10.834 -16.645 1.00 97.94 178 ALA A O 1
ATOM 1429 N N . PRO A 1 179 ? -2.106 -11.727 -14.843 1.00 97.69 179 PRO A N 1
ATOM 1430 C CA . PRO A 1 179 ? -3.046 -12.836 -14.710 1.00 97.69 179 PRO A CA 1
ATOM 1431 C C . PRO A 1 179 ? -4.481 -12.338 -14.500 1.00 97.69 179 PRO A C 1
ATOM 1433 O O . PRO A 1 179 ? -4.684 -11.253 -13.950 1.00 97.69 179 PRO A O 1
ATOM 1436 N N . ASP A 1 180 ? -5.475 -13.128 -14.909 1.00 97.56 180 ASP A N 1
ATOM 1437 C CA . ASP A 1 180 ? -6.893 -12.733 -14.918 1.00 97.56 180 ASP A CA 1
ATOM 1438 C C . ASP A 1 180 ? -7.375 -12.178 -13.570 1.00 97.56 180 ASP A C 1
ATOM 1440 O O . ASP A 1 180 ? -8.104 -11.185 -13.525 1.00 97.56 180 ASP A O 1
ATOM 1444 N N . GLU A 1 181 ? -6.932 -12.757 -12.451 1.00 97.19 181 GLU A N 1
ATOM 1445 C CA . GLU A 1 181 ? -7.308 -12.295 -11.115 1.00 97.19 181 GLU A CA 1
ATOM 1446 C C . GLU A 1 181 ? -6.774 -10.889 -10.774 1.00 97.19 181 GLU A C 1
ATOM 1448 O O . GLU A 1 181 ? -7.279 -10.241 -9.855 1.00 97.19 181 GLU A O 1
ATOM 1453 N N . TRP A 1 182 ? -5.762 -10.407 -11.496 1.00 98.12 182 TRP A N 1
ATOM 1454 C CA . TRP A 1 182 ? -5.115 -9.107 -11.312 1.00 98.12 182 TRP A CA 1
ATOM 1455 C C . TRP A 1 182 ? -5.426 -8.093 -12.422 1.00 98.12 182 TRP A C 1
ATOM 1457 O O . TRP A 1 182 ? -4.998 -6.946 -12.318 1.00 98.12 182 TRP A O 1
ATOM 1467 N N . GLN A 1 183 ? -6.182 -8.466 -13.458 1.00 97.00 183 GLN A N 1
ATOM 1468 C CA . GLN A 1 183 ? -6.514 -7.557 -14.564 1.00 97.00 183 GLN A CA 1
ATOM 1469 C C . GLN A 1 183 ? -7.621 -6.555 -14.227 1.00 97.00 183 GLN A C 1
ATOM 1471 O O . GLN A 1 183 ? -7.620 -5.442 -14.746 1.00 97.00 183 GLN A O 1
ATOM 1476 N N . ALA A 1 184 ? -8.585 -6.938 -13.390 1.00 95.06 184 ALA A N 1
ATOM 1477 C CA . ALA A 1 184 ? -9.725 -6.086 -13.075 1.00 95.06 184 ALA A CA 1
ATOM 1478 C C . ALA A 1 184 ? -10.274 -6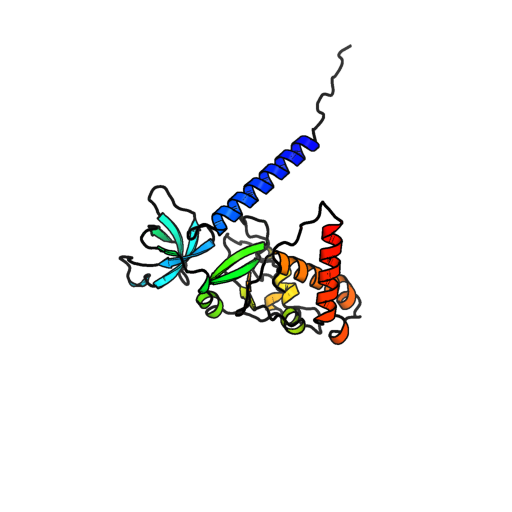.382 -11.682 1.00 95.06 184 ALA A C 1
ATOM 1480 O O . ALA A 1 184 ? -10.185 -7.511 -11.197 1.00 95.06 184 ALA A O 1
ATOM 1481 N N . PHE A 1 185 ? -10.897 -5.377 -11.058 1.00 95.69 185 PHE A N 1
ATOM 1482 C CA . PHE A 1 185 ? -11.570 -5.530 -9.759 1.00 95.69 185 PHE A CA 1
ATOM 1483 C C . PHE A 1 185 ? -10.653 -6.056 -8.655 1.00 95.69 185 PHE A C 1
ATOM 1485 O O . PHE A 1 185 ? -11.057 -6.831 -7.788 1.00 95.69 185 PHE A O 1
ATOM 1492 N N . VAL A 1 186 ? -9.396 -5.626 -8.717 1.00 97.44 186 VAL A N 1
ATOM 1493 C CA . VAL A 1 186 ? -8.311 -6.074 -7.847 1.00 97.44 186 VAL A CA 1
ATOM 1494 C C . VAL A 1 186 ? -8.580 -5.725 -6.383 1.00 97.44 186 VAL A C 1
ATOM 1496 O O . VAL A 1 186 ? -8.245 -6.505 -5.489 1.00 97.44 186 VAL A O 1
ATOM 1499 N N . GLY A 1 187 ? -9.209 -4.575 -6.145 1.00 97.06 187 GLY A N 1
ATOM 1500 C CA . GLY A 1 187 ? -9.404 -3.993 -4.830 1.00 97.06 187 GLY A CA 1
ATOM 1501 C C . GLY A 1 187 ? -8.146 -3.296 -4.297 1.00 97.06 187 GLY A C 1
ATOM 1502 O O . GLY A 1 187 ? -7.148 -3.137 -5.006 1.00 97.06 187 GLY A O 1
ATOM 1503 N N . PRO A 1 188 ? -8.190 -2.837 -3.039 1.00 96.94 188 PRO A N 1
ATOM 1504 C CA . PRO A 1 188 ? -7.052 -2.189 -2.418 1.00 96.94 188 PRO A CA 1
ATOM 1505 C C . PRO A 1 188 ? -5.979 -3.217 -2.063 1.00 96.94 188 PRO A C 1
ATOM 1507 O O . PRO A 1 188 ? -6.274 -4.364 -1.708 1.00 96.94 188 PRO A O 1
ATOM 1510 N N . VAL A 1 189 ? -4.722 -2.790 -2.126 1.00 98.38 189 VAL A N 1
ATOM 1511 C CA . VAL A 1 189 ? -3.568 -3.640 -1.825 1.00 98.38 189 VAL A CA 1
ATOM 1512 C C . VAL A 1 189 ? -2.614 -2.960 -0.854 1.00 98.38 189 VAL A C 1
ATOM 1514 O O . VAL A 1 189 ? -2.592 -1.738 -0.732 1.00 98.38 189 VAL A O 1
ATOM 1517 N N . VAL A 1 190 ? -1.802 -3.763 -0.177 1.00 98.19 190 VAL A N 1
ATOM 1518 C CA . VAL A 1 190 ? -0.561 -3.313 0.458 1.00 98.19 190 VAL A CA 1
ATOM 1519 C C . VAL A 1 190 ? 0.622 -3.945 -0.262 1.00 98.19 190 VAL A C 1
ATOM 1521 O O . VAL A 1 190 ? 0.607 -5.145 -0.562 1.00 98.19 190 VAL A O 1
ATOM 1524 N N . VAL A 1 191 ? 1.630 -3.126 -0.541 1.00 98.62 191 VAL A N 1
ATOM 1525 C CA . VAL A 1 191 ? 2.904 -3.521 -1.137 1.00 98.62 191 VAL A CA 1
ATOM 1526 C C . VAL A 1 191 ? 3.971 -3.458 -0.060 1.00 98.62 191 VAL A C 1
ATOM 1528 O O . VAL A 1 191 ? 4.108 -2.450 0.631 1.00 98.62 191 VAL A O 1
ATOM 1531 N N . TRP A 1 192 ? 4.695 -4.556 0.118 1.00 98.50 192 TRP A N 1
ATOM 1532 C CA . TRP A 1 192 ? 5.640 -4.710 1.216 1.00 98.50 192 TRP A CA 1
ATOM 1533 C C . TRP A 1 192 ? 6.781 -5.653 0.851 1.00 98.50 192 TRP A C 1
ATOM 1535 O O . TRP A 1 192 ? 6.688 -6.442 -0.091 1.00 98.50 192 TRP A O 1
ATOM 1545 N N . ARG A 1 193 ? 7.848 -5.624 1.645 1.00 96.75 193 ARG A N 1
ATOM 1546 C CA . ARG A 1 193 ? 8.943 -6.597 1.589 1.00 96.75 193 ARG A CA 1
ATOM 1547 C C . ARG A 1 193 ? 9.253 -7.075 3.012 1.00 96.75 193 ARG A C 1
ATOM 1549 O O . ARG A 1 193 ? 9.110 -6.305 3.953 1.00 96.75 193 ARG A O 1
ATOM 1556 N N . PRO A 1 194 ? 9.622 -8.351 3.208 1.00 93.88 194 PRO A N 1
ATOM 1557 C CA . PRO A 1 194 ? 9.942 -8.856 4.544 1.00 93.88 194 PRO A CA 1
ATOM 1558 C C . PRO A 1 194 ? 11.222 -8.233 5.119 1.00 93.88 194 PRO A C 1
ATOM 1560 O O . PRO A 1 194 ? 11.334 -8.102 6.332 1.00 93.88 194 PRO A O 1
ATOM 1563 N N . ASP A 1 195 ? 12.153 -7.837 4.247 1.00 91.88 195 ASP A N 1
ATOM 1564 C CA . ASP A 1 195 ? 13.514 -7.435 4.616 1.00 91.88 195 ASP A CA 1
ATOM 1565 C C . ASP A 1 195 ? 13.759 -5.935 4.375 1.00 91.88 195 ASP A C 1
ATOM 1567 O O . ASP A 1 195 ? 14.827 -5.536 3.902 1.00 91.88 195 ASP A O 1
ATOM 1571 N N . GLY A 1 196 ? 12.742 -5.093 4.558 1.00 93.75 196 GLY A N 1
ATOM 1572 C CA . GLY A 1 196 ? 12.878 -3.644 4.414 1.00 93.75 196 GLY A CA 1
ATOM 1573 C C . GLY A 1 196 ? 11.558 -2.900 4.264 1.00 93.75 196 GLY A C 1
ATOM 1574 O O . GLY A 1 196 ? 10.483 -3.495 4.240 1.00 93.75 196 GLY A O 1
ATOM 1575 N N . ASP A 1 197 ? 11.683 -1.592 4.130 1.00 96.31 197 ASP A N 1
ATOM 1576 C CA . ASP A 1 197 ? 10.563 -0.675 3.992 1.00 96.31 197 ASP A CA 1
ATOM 1577 C C . ASP A 1 197 ? 10.227 -0.447 2.504 1.00 96.31 197 ASP A C 1
ATOM 1579 O O . ASP A 1 197 ? 11.057 -0.673 1.616 1.00 96.31 197 ASP A O 1
ATOM 1583 N N . VAL A 1 198 ? 8.969 -0.093 2.237 1.00 97.06 198 VAL A N 1
ATOM 1584 C CA . VAL A 1 198 ? 8.454 0.314 0.919 1.00 97.06 198 VAL A CA 1
ATOM 1585 C C . VAL A 1 198 ? 7.653 1.588 1.120 1.00 97.06 198 VAL A C 1
ATOM 1587 O O . VAL A 1 198 ? 6.696 1.581 1.900 1.00 97.06 198 VAL A O 1
ATOM 1590 N N . SER A 1 199 ? 8.028 2.655 0.425 1.00 95.69 199 SER A N 1
ATOM 1591 C CA . SER A 1 199 ? 7.341 3.946 0.497 1.00 95.69 199 SER A CA 1
ATOM 1592 C C . SER A 1 199 ? 6.392 4.184 -0.682 1.00 95.69 199 SER A C 1
ATOM 1594 O O . SER A 1 199 ? 6.322 3.419 -1.647 1.00 95.69 199 SER A O 1
ATOM 1596 N N . SER A 1 200 ? 5.636 5.270 -0.606 1.00 94.00 200 SER A N 1
ATOM 1597 C CA . SER A 1 200 ? 4.817 5.806 -1.683 1.00 94.00 200 SER A CA 1
ATOM 1598 C C . SER A 1 200 ? 5.681 6.332 -2.831 1.00 94.00 200 SER A C 1
ATOM 1600 O O . SER A 1 200 ? 5.380 6.030 -3.983 1.00 94.00 200 SER A O 1
ATOM 1602 N N . ASP A 1 201 ? 6.803 6.988 -2.529 1.00 93.94 201 ASP A N 1
ATOM 1603 C CA . ASP A 1 201 ? 7.783 7.470 -3.511 1.00 93.94 201 ASP A CA 1
ATOM 1604 C C . ASP A 1 201 ? 8.402 6.332 -4.336 1.00 93.94 201 ASP A C 1
ATOM 1606 O O . ASP A 1 201 ? 8.478 6.407 -5.567 1.00 93.94 201 ASP A O 1
ATOM 1610 N N . ASP A 1 202 ? 8.792 5.247 -3.662 1.00 96.00 202 ASP A N 1
ATOM 1611 C CA . ASP A 1 202 ? 9.251 4.004 -4.283 1.00 96.00 202 ASP A CA 1
ATOM 1612 C C . ASP A 1 202 ? 8.215 3.478 -5.289 1.00 96.00 202 ASP A C 1
ATOM 1614 O O . ASP A 1 202 ? 8.543 3.070 -6.410 1.00 96.00 202 ASP A O 1
ATOM 1618 N N . MET A 1 203 ? 6.942 3.496 -4.884 1.00 97.12 203 MET A N 1
ATOM 1619 C CA . MET A 1 203 ? 5.837 3.007 -5.698 1.00 97.12 203 MET A CA 1
ATOM 1620 C C . MET A 1 203 ? 5.513 3.922 -6.878 1.00 97.12 203 MET A C 1
ATOM 1622 O O . MET A 1 203 ? 5.220 3.402 -7.955 1.00 97.12 203 MET A O 1
ATOM 1626 N N . CYS A 1 204 ? 5.613 5.242 -6.715 1.00 95.38 204 CYS A N 1
ATOM 1627 C CA . CYS A 1 204 ? 5.484 6.209 -7.804 1.00 95.38 204 CYS A CA 1
ATOM 1628 C C . CYS A 1 204 ? 6.546 5.969 -8.879 1.00 95.38 204 CYS A C 1
ATOM 1630 O O . CYS A 1 204 ? 6.202 5.758 -10.041 1.00 95.38 204 CYS A O 1
ATOM 1632 N N . LEU A 1 205 ? 7.823 5.883 -8.491 1.00 96.44 205 LEU A N 1
ATOM 1633 C CA . LEU A 1 205 ? 8.912 5.603 -9.433 1.00 96.44 205 LEU A CA 1
ATOM 1634 C C . LEU A 1 205 ? 8.731 4.261 -10.146 1.00 96.44 205 LEU A C 1
ATOM 1636 O O . LEU A 1 205 ? 8.999 4.144 -11.343 1.00 96.44 205 LEU A O 1
ATOM 1640 N N . LEU A 1 206 ? 8.290 3.229 -9.418 1.00 97.81 206 LEU A N 1
ATOM 1641 C CA . LEU A 1 206 ? 8.035 1.925 -10.019 1.00 97.81 206 LEU A CA 1
ATOM 1642 C C . LEU A 1 206 ? 6.871 1.990 -11.010 1.00 97.81 206 LEU A C 1
ATOM 1644 O O . LEU A 1 206 ? 6.964 1.407 -12.090 1.00 97.81 206 LEU A O 1
ATOM 1648 N N . ASN A 1 207 ? 5.794 2.698 -10.674 1.00 97.50 207 ASN A N 1
ATOM 1649 C CA . ASN A 1 207 ? 4.657 2.869 -11.566 1.00 97.50 207 ASN A CA 1
ATOM 1650 C C . ASN A 1 207 ? 5.028 3.650 -12.836 1.00 97.50 207 ASN A C 1
ATOM 1652 O O . ASN A 1 207 ? 4.606 3.256 -13.922 1.00 97.50 207 ASN A O 1
ATOM 1656 N N . ASP A 1 208 ? 5.838 4.702 -12.726 1.00 97.12 208 ASP A N 1
ATOM 1657 C CA . ASP A 1 208 ? 6.312 5.474 -13.881 1.00 97.12 208 ASP A CA 1
ATOM 1658 C C . ASP A 1 208 ? 7.160 4.602 -14.812 1.00 97.12 208 ASP A C 1
ATOM 1660 O O . ASP A 1 208 ? 6.941 4.568 -16.023 1.00 97.12 208 ASP A O 1
ATOM 1664 N N . PHE A 1 209 ? 8.069 3.804 -14.247 1.00 98.19 209 PHE A N 1
ATOM 1665 C CA . PHE A 1 209 ? 8.856 2.840 -15.014 1.00 98.19 209 PHE A CA 1
ATOM 1666 C C . PHE A 1 209 ? 7.984 1.792 -15.715 1.00 98.19 209 PHE A C 1
ATOM 1668 O O . PHE A 1 209 ? 8.223 1.457 -16.875 1.00 98.19 209 PHE A O 1
ATOM 1675 N N . LEU A 1 210 ? 6.971 1.263 -15.027 1.00 98.19 210 LEU A N 1
ATOM 1676 C CA . LEU A 1 210 ? 6.031 0.304 -15.608 1.00 98.19 210 LEU A CA 1
ATOM 1677 C C . LEU A 1 210 ? 5.185 0.935 -16.717 1.00 98.19 210 LEU A C 1
ATOM 1679 O O . LEU A 1 210 ? 4.959 0.290 -17.739 1.00 98.19 210 LEU A O 1
ATOM 1683 N N . SER A 1 211 ? 4.759 2.183 -16.538 1.00 97.50 211 SER A N 1
ATOM 1684 C CA . SER A 1 211 ? 3.991 2.932 -17.535 1.00 97.50 211 SER A CA 1
ATOM 1685 C C . SER A 1 211 ? 4.830 3.172 -18.794 1.00 97.50 211 SER A C 1
ATOM 1687 O O . SER A 1 211 ? 4.380 2.831 -19.883 1.00 97.50 211 SER A O 1
ATOM 1689 N N . ASP A 1 212 ? 6.092 3.600 -18.647 1.00 97.56 212 ASP A N 1
ATOM 1690 C CA . ASP A 1 212 ? 7.055 3.728 -19.755 1.00 97.56 212 ASP A CA 1
ATOM 1691 C C . ASP A 1 212 ? 7.208 2.408 -20.540 1.00 97.56 212 ASP A C 1
ATOM 1693 O O . ASP A 1 212 ? 7.288 2.402 -21.772 1.00 97.56 212 ASP A O 1
ATOM 1697 N N . LEU A 1 213 ? 7.265 1.269 -19.836 1.00 97.62 213 LEU A N 1
ATOM 1698 C CA . LEU A 1 213 ? 7.361 -0.046 -20.475 1.00 97.62 213 LEU A CA 1
ATOM 1699 C C . LEU A 1 213 ? 6.088 -0.409 -21.247 1.00 97.62 213 LEU A C 1
ATOM 1701 O O . LEU A 1 213 ? 6.179 -0.959 -22.348 1.00 97.62 213 LEU A O 1
ATOM 1705 N N . LEU A 1 214 ? 4.921 -0.150 -20.654 1.00 97.12 214 LEU A N 1
ATOM 1706 C CA . LEU A 1 214 ? 3.616 -0.460 -21.236 1.00 97.12 214 LEU A CA 1
ATOM 1707 C C . LEU A 1 214 ? 3.337 0.395 -22.473 1.00 97.12 214 LEU A C 1
ATOM 1709 O O . LEU A 1 214 ? 2.964 -0.152 -23.509 1.00 97.12 214 LEU A O 1
ATOM 1713 N N . ASP A 1 215 ? 3.584 1.700 -22.381 1.00 97.12 215 ASP A N 1
ATOM 1714 C CA . ASP A 1 215 ? 3.325 2.656 -23.457 1.00 97.12 215 ASP A CA 1
ATOM 1715 C C . ASP A 1 215 ? 4.352 2.566 -24.590 1.00 97.12 215 ASP A C 1
ATOM 1717 O O . ASP A 1 215 ? 4.021 2.893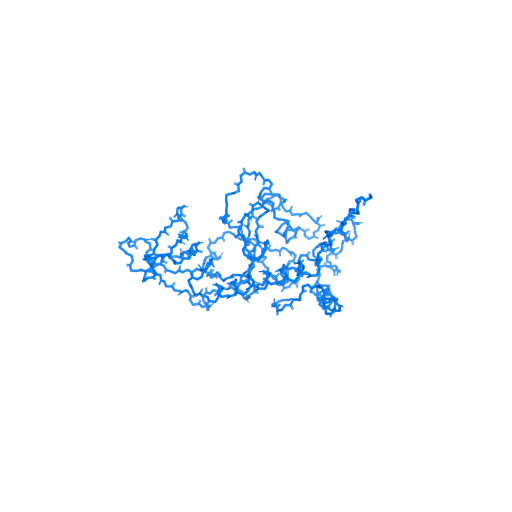 -25.730 1.00 97.12 215 ASP A O 1
ATOM 1721 N N . GLY A 1 2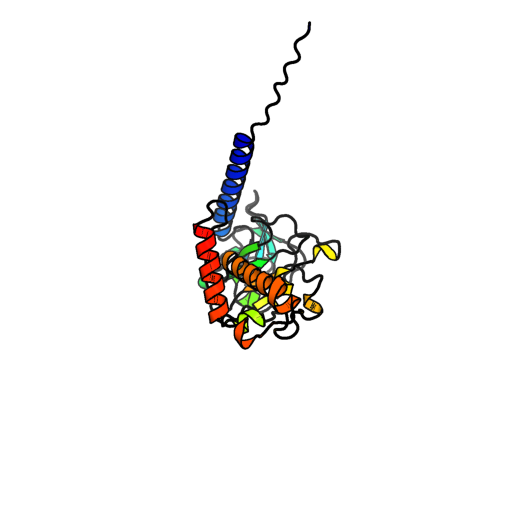16 ? 5.568 2.083 -24.315 1.00 96.50 216 GLY A N 1
ATOM 1722 C CA . GLY A 1 216 ? 6.615 1.877 -25.315 1.00 96.50 216 GLY A CA 1
ATOM 1723 C C . GLY A 1 216 ? 6.824 0.398 -25.675 1.00 96.50 216 GLY A C 1
ATOM 1724 O O . GLY A 1 216 ? 6.067 -0.150 -26.477 1.00 96.50 216 GLY A O 1
ATOM 1725 N N . PRO A 1 217 ? 7.853 -0.283 -25.129 1.00 97.12 217 PRO A N 1
ATOM 1726 C CA . PRO A 1 217 ? 8.259 -1.610 -25.591 1.00 97.12 217 PRO A CA 1
ATOM 1727 C C . PRO A 1 217 ? 7.151 -2.672 -25.681 1.00 97.12 217 PRO A C 1
ATOM 1729 O O . PRO A 1 217 ? 7.169 -3.482 -26.614 1.00 97.12 217 PRO A O 1
ATOM 1732 N N . TYR A 1 218 ? 6.197 -2.708 -24.744 1.00 96.69 218 TYR A N 1
ATOM 1733 C CA . TYR A 1 218 ? 5.075 -3.649 -24.827 1.00 96.69 218 TYR A CA 1
ATOM 1734 C C . TYR A 1 218 ? 4.087 -3.274 -25.938 1.00 96.69 218 TYR A C 1
ATOM 1736 O O . TYR A 1 218 ? 3.732 -4.150 -26.728 1.00 96.69 218 TYR A O 1
ATOM 1744 N N . SER A 1 219 ? 3.671 -2.005 -26.034 1.00 96.12 219 SER A N 1
ATOM 1745 C CA . SER A 1 219 ? 2.719 -1.545 -27.060 1.00 96.12 219 SER A CA 1
ATOM 1746 C C . SER A 1 219 ? 3.273 -1.704 -28.483 1.00 96.12 219 SER A C 1
ATOM 1748 O O . SER A 1 219 ? 2.545 -2.071 -29.406 1.00 96.12 219 SER A O 1
ATOM 1750 N N . GLU A 1 220 ? 4.581 -1.499 -28.651 1.00 96.88 220 GLU A N 1
ATOM 1751 C CA . GLU A 1 220 ? 5.285 -1.601 -29.929 1.00 96.88 220 GLU A CA 1
ATOM 1752 C C . GLU A 1 220 ? 5.674 -3.043 -30.298 1.00 96.88 220 GLU A C 1
ATOM 1754 O O . GLU A 1 220 ? 6.141 -3.297 -31.410 1.00 96.88 220 GLU A O 1
ATOM 1759 N N . GLY A 1 221 ? 5.531 -4.001 -29.373 1.00 96.44 221 GLY A N 1
ATOM 1760 C CA . GLY A 1 221 ? 5.998 -5.378 -29.558 1.00 96.44 221 GLY A CA 1
ATOM 1761 C C . GLY A 1 221 ? 7.526 -5.507 -29.630 1.00 96.44 221 GLY A C 1
ATOM 1762 O O . GLY A 1 221 ? 8.042 -6.481 -30.181 1.00 96.44 221 GLY A O 1
ATOM 1763 N N . THR A 1 222 ? 8.262 -4.530 -29.093 1.00 97.25 222 THR A N 1
ATOM 1764 C CA . THR A 1 222 ? 9.735 -4.472 -29.090 1.00 97.25 222 THR A CA 1
ATOM 1765 C C . THR A 1 222 ? 10.354 -4.852 -27.740 1.00 97.25 222 THR A C 1
ATOM 1767 O O . THR A 1 222 ? 11.584 -4.818 -27.594 1.00 97.25 222 THR A O 1
ATOM 1770 N N . MET A 1 223 ? 9.515 -5.234 -26.770 1.00 97.56 223 MET A N 1
ATOM 1771 C CA . MET A 1 223 ? 9.908 -5.616 -25.418 1.00 97.56 223 MET A CA 1
ATOM 1772 C C . MET A 1 223 ? 10.923 -6.760 -25.404 1.00 97.56 223 MET A C 1
ATOM 1774 O O . MET A 1 223 ? 10.665 -7.868 -25.877 1.00 97.56 223 MET A O 1
ATOM 1778 N N . ASN A 1 224 ? 12.075 -6.502 -24.787 1.00 97.81 224 ASN A N 1
ATOM 1779 C CA . ASN A 1 224 ? 13.099 -7.495 -24.512 1.00 97.81 224 ASN A CA 1
ATOM 1780 C C . ASN A 1 224 ? 13.428 -7.495 -23.007 1.00 97.81 224 ASN A C 1
ATOM 1782 O O . ASN A 1 224 ? 14.169 -6.625 -22.545 1.00 97.81 224 ASN A O 1
ATOM 1786 N N . PRO A 1 225 ? 12.964 -8.494 -22.232 1.00 97.12 225 PRO A N 1
ATOM 1787 C CA . PRO A 1 225 ? 13.200 -8.562 -20.787 1.00 97.12 225 PRO A CA 1
ATOM 1788 C C . PRO A 1 225 ? 14.670 -8.610 -20.345 1.00 97.12 225 PRO A C 1
ATOM 1790 O O . PRO A 1 225 ? 14.973 -8.302 -19.194 1.00 97.12 225 PRO A O 1
ATOM 1793 N N . ASP A 1 226 ? 15.598 -9.009 -21.216 1.00 97.81 226 ASP A N 1
ATOM 1794 C CA . ASP A 1 226 ? 17.034 -9.019 -20.908 1.00 97.81 226 ASP A CA 1
ATOM 1795 C C . ASP A 1 226 ? 17.702 -7.656 -21.138 1.00 97.81 226 ASP A C 1
ATOM 1797 O O . ASP A 1 226 ? 18.820 -7.428 -20.678 1.00 97.81 226 ASP A O 1
ATOM 1801 N N . ARG A 1 227 ? 17.009 -6.729 -21.808 1.00 97.44 227 ARG A N 1
ATOM 1802 C CA . ARG A 1 227 ? 17.449 -5.348 -22.042 1.00 97.44 227 ARG A CA 1
ATOM 1803 C C . ARG A 1 227 ? 16.661 -4.358 -21.186 1.00 97.44 227 ARG A C 1
ATOM 1805 O O . ARG A 1 227 ? 17.257 -3.549 -20.477 1.00 97.44 227 ARG A O 1
ATOM 1812 N N . ASP A 1 228 ? 15.338 -4.442 -21.260 1.00 97.94 228 ASP A N 1
ATOM 1813 C CA . ASP A 1 228 ? 14.402 -3.427 -20.773 1.00 97.94 228 ASP A CA 1
ATOM 1814 C C . ASP A 1 228 ? 13.995 -3.663 -19.316 1.00 97.94 228 ASP A C 1
ATOM 1816 O O . ASP A 1 228 ? 13.709 -2.715 -18.594 1.00 97.94 228 ASP A O 1
ATOM 1820 N N . LEU A 1 229 ? 14.036 -4.918 -18.855 1.00 97.44 229 LEU A N 1
ATOM 1821 C CA . LEU A 1 229 ? 13.632 -5.311 -17.506 1.00 97.44 229 LEU A CA 1
ATOM 1822 C C . LEU A 1 229 ? 14.815 -5.879 -16.716 1.00 97.44 229 LEU A C 1
ATOM 1824 O O . LEU A 1 229 ? 14.902 -7.076 -16.430 1.00 97.44 229 LEU A O 1
ATOM 1828 N N . THR A 1 230 ? 15.758 -4.999 -16.389 1.00 98.12 230 THR A N 1
ATOM 1829 C CA . THR A 1 230 ? 16.979 -5.335 -15.645 1.00 98.12 230 THR A CA 1
ATOM 1830 C C . THR A 1 230 ? 17.225 -4.337 -14.511 1.00 98.12 230 THR A C 1
ATOM 1832 O O . THR A 1 230 ? 16.795 -3.185 -14.621 1.00 98.12 230 THR A O 1
ATOM 1835 N N . PRO A 1 231 ? 17.982 -4.712 -13.460 1.00 98.31 231 PRO A N 1
ATOM 1836 C CA . PRO A 1 231 ? 18.386 -3.769 -12.414 1.00 98.31 231 PRO A CA 1
ATOM 1837 C C . PRO A 1 231 ? 19.081 -2.514 -12.972 1.00 98.31 231 PRO A C 1
ATOM 1839 O O . PRO A 1 231 ? 18.895 -1.411 -12.469 1.00 98.31 231 PRO A O 1
ATOM 1842 N N . THR A 1 232 ? 19.853 -2.657 -14.056 1.00 98.06 232 THR A N 1
ATOM 1843 C CA . THR A 1 232 ? 20.521 -1.532 -14.726 1.00 98.06 232 THR A CA 1
ATOM 1844 C C . THR A 1 232 ? 19.539 -0.607 -15.448 1.00 98.06 232 THR A C 1
ATOM 1846 O O . THR A 1 232 ? 19.716 0.611 -15.403 1.00 98.06 232 THR A O 1
ATOM 1849 N N . ALA A 1 233 ? 18.517 -1.155 -16.115 1.00 97.94 233 ALA A N 1
ATOM 1850 C CA . ALA A 1 233 ? 17.470 -0.355 -16.752 1.00 97.94 233 ALA A CA 1
ATOM 1851 C C . ALA A 1 233 ? 16.670 0.436 -15.706 1.00 97.94 233 ALA A C 1
ATOM 1853 O O . ALA A 1 233 ? 16.491 1.644 -15.867 1.00 97.94 233 ALA A O 1
ATOM 1854 N N . TRP A 1 234 ? 16.305 -0.218 -14.597 1.00 97.94 234 TRP A N 1
ATOM 1855 C CA . TRP A 1 234 ? 15.671 0.424 -13.445 1.00 97.94 234 TRP A CA 1
ATOM 1856 C C . TRP A 1 234 ? 16.522 1.563 -12.873 1.00 97.94 234 TRP A C 1
ATOM 1858 O O . TRP A 1 234 ? 16.059 2.698 -12.799 1.00 97.94 234 TRP A O 1
ATOM 1868 N N . ALA A 1 235 ? 17.793 1.304 -12.548 1.00 97.25 235 ALA A N 1
ATOM 1869 C CA . ALA A 1 235 ? 18.685 2.312 -11.972 1.00 97.25 235 ALA A CA 1
ATOM 1870 C C . ALA A 1 235 ? 18.842 3.552 -12.873 1.00 97.25 235 ALA A C 1
ATOM 1872 O O . ALA A 1 235 ? 18.923 4.683 -12.383 1.00 97.25 235 ALA A O 1
ATOM 1873 N N . ARG A 1 236 ? 18.858 3.347 -14.198 1.00 97.50 236 ARG A N 1
ATOM 1874 C CA . ARG A 1 236 ? 18.888 4.431 -15.186 1.00 97.50 236 ARG A CA 1
ATOM 1875 C C . ARG A 1 236 ? 17.586 5.230 -15.194 1.00 97.50 236 ARG A C 1
ATOM 1877 O O . ARG A 1 236 ? 17.661 6.455 -15.171 1.00 97.50 236 ARG A O 1
ATOM 1884 N N . HIS A 1 237 ? 16.430 4.561 -15.228 1.00 96.88 237 HIS A N 1
ATOM 1885 C CA . HIS A 1 237 ? 15.131 5.235 -15.159 1.00 96.88 237 HIS A CA 1
ATOM 1886 C C . HIS A 1 237 ? 15.030 6.056 -13.872 1.00 96.88 237 HIS A C 1
ATOM 1888 O O . HIS A 1 237 ? 14.826 7.261 -13.951 1.00 96.88 237 HIS A O 1
ATOM 1894 N N . ARG A 1 238 ? 15.305 5.442 -12.713 1.00 95.50 238 ARG A N 1
ATOM 1895 C CA . ARG A 1 238 ? 15.300 6.110 -11.406 1.00 95.50 238 ARG A CA 1
ATOM 1896 C C . ARG A 1 238 ? 16.177 7.361 -11.402 1.00 95.50 238 ARG A C 1
ATOM 1898 O O . ARG A 1 238 ? 15.717 8.430 -11.024 1.00 95.50 238 ARG A O 1
ATOM 1905 N N . SER A 1 239 ? 17.421 7.256 -11.873 1.00 95.38 239 SER A N 1
ATOM 1906 C CA . SER A 1 239 ? 18.348 8.397 -11.909 1.00 95.38 239 SER A CA 1
ATOM 1907 C C . SER A 1 239 ? 17.817 9.545 -12.774 1.00 95.38 239 SER A C 1
ATOM 1909 O O . SER A 1 239 ? 17.862 10.696 -12.349 1.00 95.38 239 SER A O 1
ATOM 1911 N N . ARG A 1 240 ? 17.255 9.232 -13.948 1.00 95.38 240 ARG A N 1
ATOM 1912 C CA . ARG A 1 240 ? 16.638 10.216 -14.847 1.00 95.38 240 ARG A CA 1
ATOM 1913 C C . ARG A 1 240 ? 15.400 10.866 -14.220 1.00 95.38 240 ARG A C 1
ATOM 1915 O O . ARG A 1 240 ? 15.260 12.080 -14.303 1.00 95.38 240 ARG A O 1
ATOM 1922 N N . SER A 1 241 ? 14.518 10.087 -13.595 1.00 93.56 241 SER A N 1
ATOM 1923 C CA . SER A 1 241 ? 13.296 10.603 -12.962 1.00 93.56 241 SER A CA 1
ATOM 1924 C C . SER A 1 241 ? 13.626 11.537 -11.794 1.00 93.56 241 SER A C 1
ATOM 1926 O O . SER A 1 241 ? 13.081 12.635 -11.716 1.00 93.56 241 SER A O 1
ATOM 1928 N N . LEU A 1 242 ? 14.604 11.171 -10.957 1.00 92.19 242 LEU A N 1
ATOM 1929 C CA . LEU A 1 242 ? 15.077 12.022 -9.860 1.00 92.19 242 LEU A CA 1
ATOM 1930 C C . LEU A 1 242 ? 15.782 13.292 -10.353 1.00 92.19 242 LEU A C 1
ATOM 1932 O O . LEU A 1 242 ? 15.635 14.353 -9.750 1.00 92.19 242 LEU A O 1
ATOM 1936 N N . GLU A 1 243 ? 16.555 13.207 -11.436 1.00 92.38 243 GLU A N 1
ATOM 1937 C CA . GLU A 1 243 ? 17.173 14.380 -12.056 1.00 92.38 243 GLU A CA 1
ATOM 1938 C C . GLU A 1 243 ? 16.111 15.336 -12.614 1.00 92.38 243 GLU A C 1
ATOM 1940 O O . GLU A 1 243 ? 16.147 16.529 -12.315 1.00 92.38 243 GLU A O 1
ATOM 1945 N N . ASN A 1 244 ? 15.118 14.814 -13.338 1.00 90.25 244 ASN A N 1
ATOM 1946 C CA . ASN A 1 244 ? 14.009 15.604 -13.870 1.00 90.25 244 ASN A CA 1
ATOM 1947 C C . ASN A 1 244 ? 13.204 16.292 -12.757 1.00 90.25 244 ASN A C 1
ATOM 1949 O O . ASN A 1 244 ? 12.884 17.474 -12.888 1.00 90.25 244 ASN A O 1
ATOM 1953 N N . ALA A 1 245 ? 12.929 15.588 -11.653 1.00 89.81 245 ALA A N 1
ATOM 1954 C CA . ALA A 1 245 ? 12.193 16.144 -10.519 1.00 89.81 245 ALA A CA 1
ATOM 1955 C C . ALA A 1 245 ? 12.922 17.336 -9.872 1.00 89.81 245 ALA A C 1
ATOM 1957 O O . ALA A 1 245 ? 12.308 18.330 -9.493 1.00 89.81 245 ALA A O 1
ATOM 1958 N N . ARG A 1 246 ? 14.261 17.307 -9.821 1.00 88.69 246 ARG A N 1
ATOM 1959 C CA . ARG A 1 246 ? 15.063 18.426 -9.289 1.00 88.69 246 ARG A CA 1
ATOM 1960 C C . ARG A 1 246 ? 14.981 19.691 -10.138 1.00 88.69 246 ARG A C 1
ATOM 1962 O O . ARG A 1 246 ? 15.134 20.788 -9.606 1.00 88.69 246 ARG A O 1
ATOM 1969 N N . PHE A 1 247 ? 14.793 19.550 -11.448 1.00 88.38 247 PHE A N 1
ATOM 1970 C CA . PHE A 1 247 ? 14.703 20.686 -12.367 1.00 88.38 247 PHE A CA 1
ATOM 1971 C C . PHE A 1 247 ? 13.281 21.227 -12.524 1.00 88.38 247 PHE A C 1
ATOM 1973 O O . PHE A 1 247 ? 13.116 22.329 -13.050 1.00 88.38 247 PHE A O 1
ATOM 1980 N N . ASN A 1 248 ? 12.269 20.489 -12.063 1.00 83.50 248 ASN A N 1
ATOM 1981 C CA . ASN A 1 248 ? 10.881 20.916 -12.105 1.00 83.50 248 ASN A CA 1
ATOM 1982 C C . ASN A 1 248 ? 10.392 21.285 -10.689 1.00 83.50 248 ASN A C 1
ATOM 1984 O O . ASN A 1 248 ? 10.007 20.394 -9.930 1.00 83.50 248 ASN A O 1
ATOM 1988 N N . PRO A 1 249 ? 10.375 22.581 -10.318 1.00 76.81 249 PRO A N 1
ATOM 1989 C CA . PRO A 1 249 ? 9.945 23.012 -8.986 1.00 76.81 249 PRO A CA 1
ATOM 1990 C C . PRO A 1 249 ? 8.466 22.715 -8.703 1.00 76.81 249 PRO A C 1
ATOM 1992 O O . PRO A 1 249 ? 8.069 22.708 -7.541 1.00 76.81 249 PRO A O 1
ATOM 1995 N N . ASP A 1 250 ? 7.673 22.457 -9.746 1.00 76.44 250 ASP A N 1
ATOM 1996 C CA . ASP A 1 250 ? 6.264 22.084 -9.635 1.00 76.44 250 ASP A CA 1
ATOM 1997 C C . ASP A 1 250 ? 6.062 20.559 -9.567 1.00 76.44 250 ASP A C 1
ATOM 1999 O O . ASP A 1 250 ? 4.932 20.096 -9.426 1.00 76.44 250 ASP A O 1
ATOM 2003 N N . SER A 1 251 ? 7.135 19.763 -9.674 1.00 75.31 251 SER A N 1
ATOM 2004 C CA . SER A 1 251 ? 7.058 18.306 -9.524 1.00 75.31 251 SER A CA 1
ATOM 2005 C C . SER A 1 251 ? 7.210 17.859 -8.075 1.00 75.31 251 SER A C 1
ATOM 2007 O O . SER A 1 251 ? 7.961 18.449 -7.290 1.00 75.31 251 SER A O 1
ATOM 2009 N N . GLU A 1 252 ? 6.503 16.779 -7.748 1.00 72.38 252 GLU A N 1
ATOM 2010 C CA . GLU A 1 252 ? 6.625 16.080 -6.475 1.00 72.38 252 GLU A CA 1
ATOM 2011 C C . GLU A 1 252 ? 8.076 15.620 -6.271 1.00 72.38 252 GLU A C 1
ATOM 2013 O O . GLU A 1 252 ? 8.706 15.047 -7.163 1.00 72.38 252 GLU A O 1
ATOM 2018 N N . GLN A 1 253 ? 8.636 15.951 -5.109 1.00 79.88 253 GLN A N 1
ATOM 2019 C CA . GLN A 1 253 ? 9.998 15.571 -4.758 1.00 79.88 253 GLN A CA 1
ATOM 2020 C C . GLN A 1 253 ? 9.952 14.221 -4.049 1.00 79.88 253 GLN A C 1
ATOM 2022 O O . GLN A 1 253 ? 9.273 14.092 -3.036 1.00 79.88 253 GLN A O 1
ATOM 2027 N N . TYR A 1 254 ? 10.702 13.246 -4.559 1.00 82.50 254 TYR A N 1
ATOM 2028 C CA . TYR A 1 254 ? 10.864 11.950 -3.905 1.00 82.50 254 TYR A CA 1
ATOM 2029 C C . TYR A 1 254 ? 11.840 12.092 -2.727 1.00 82.50 254 TYR A C 1
ATOM 2031 O O . TYR A 1 254 ? 13.020 12.406 -2.927 1.00 82.50 254 TYR A O 1
ATOM 2039 N N . GLU A 1 255 ? 11.361 11.876 -1.507 1.00 79.62 255 GLU A N 1
ATOM 2040 C CA . GLU A 1 255 ? 12.104 12.081 -0.260 1.00 79.62 255 GLU A CA 1
ATOM 2041 C C . GLU A 1 255 ? 12.460 10.759 0.438 1.00 79.62 255 GLU A C 1
ATOM 2043 O O . GLU A 1 255 ? 13.516 10.676 1.072 1.00 79.62 255 GLU A O 1
ATOM 2048 N N . ASP A 1 256 ? 11.634 9.720 0.298 1.00 80.19 256 ASP A N 1
ATOM 2049 C CA . ASP A 1 256 ? 11.770 8.455 1.025 1.00 80.19 256 ASP A CA 1
ATOM 2050 C C . ASP A 1 256 ? 11.970 7.277 0.063 1.00 80.19 256 ASP A C 1
ATOM 2052 O O . ASP A 1 256 ? 11.009 6.658 -0.373 1.00 80.19 256 ASP A O 1
ATOM 2056 N N . LEU A 1 257 ? 13.215 6.967 -0.314 1.00 84.25 257 LEU A N 1
ATOM 2057 C CA . LEU A 1 257 ? 13.515 5.924 -1.307 1.00 84.25 257 LEU A CA 1
ATOM 2058 C C . LEU A 1 257 ? 14.300 4.755 -0.714 1.00 84.25 257 LEU A C 1
ATOM 2060 O O . LEU A 1 257 ? 15.422 4.942 -0.233 1.00 84.25 257 LEU A O 1
ATOM 2064 N N . HIS A 1 258 ? 13.778 3.538 -0.869 1.00 85.50 258 HIS A N 1
ATOM 2065 C CA . HIS A 1 258 ? 14.346 2.317 -0.288 1.00 85.50 258 HIS A CA 1
ATOM 2066 C C . HIS A 1 258 ? 14.917 1.337 -1.324 1.00 85.50 258 HIS A C 1
ATOM 2068 O O . HIS A 1 258 ? 15.623 0.396 -0.938 1.00 85.50 258 HIS A O 1
ATOM 2074 N N . PHE A 1 259 ? 14.669 1.537 -2.627 1.00 80.62 259 PHE A N 1
ATOM 2075 C CA . PHE A 1 259 ? 15.267 0.731 -3.710 1.00 80.62 259 PHE A CA 1
ATOM 2076 C C . PHE A 1 259 ? 15.546 1.496 -5.013 1.00 80.62 259 PHE A C 1
ATOM 2078 O O . PHE A 1 259 ? 14.981 2.577 -5.263 1.00 80.62 259 PHE A O 1
#

Secondary structure (DSSP, 8-state):
-----------HHHHHHHHHHHHHHHHHHHHHHHHSTTSTT-EEEE-S-SSGGGTT-EEEEEE---TTSEEEEEETT-SS-EEEEGGGEEEPPGGGEEEEEEE--TT----TTSSEEEEEEEHHHHHHS--EE-HHHHHHT---EEEE---SS---SGGGG--HHHHHHT--TTTS---HHHHS----EEEEBTTB---HHHHHHHHHHHHHHIIIIITTT---TTTTSSHHHHHHHHHHHHHHHHH-TTSPP------

Radius of gyration: 21.86 Å; chains: 1; bounding box: 46×71×60 Å

pLDDT: mean 92.35, std 9.18, range [44.56, 98.75]

Organism: Symbiodinium pilosum (NCBI:txid2952)